Protein AF-A0A7S3DT85-F1 (afdb_monomer_lite)

Organism: NCBI:txid265537

Secondary structure (DSSP, 8-state):
--SSSSHHHHHHHHHHHHHHHHHHT---------------------PPPP------------------------------------------------------------S--GGGGSPPPPPHHHHHHHHHHHHHH----TT---HHHHHHHHHHHHHHHHHHHHHHHHHHHHHHHHHHHHHS-HHHHHHHHHHHHHHHHHH---HHHHHHHHHHHHHHHHHHHHHHHHHHHH-SSHHHHHHHHHHHHHHHHHH-

pLDDT: mean 74.27, std 25.29, range [31.34, 98.31]

Sequence (256 aa):
MSSRHRANHNQGRILSLLSLLLLMLLPLARSFSRQAVVFRHSGRMTSISGTAATTTTAAATARRSLSVVSMSSTASSPPPPHADTTPKDNNNNNSSPDKKKAHNQNLQVSNTGGLRRLPVVRQPQELLNKAHKEAKWVKPDLKMKNIRNRARKHGAETLNSFTNILCIPLRDTVKGYQAELRRLHPFERVVADLTVRARQKKDGLTLNLVLEDIHEARKMVRETGVDWIAKVKSAETAREAGTFLEEGLAAVTELF

Structure (mmCIF, N/CA/C/O backbone):
data_AF-A0A7S3DT85-F1
#
_entry.id   AF-A0A7S3DT85-F1
#
loop_
_atom_site.group_PDB
_atom_site.id
_atom_site.type_symbol
_atom_site.label_atom_id
_atom_site.label_alt_id
_atom_site.label_comp_id
_atom_site.label_asym_id
_atom_site.label_entity_id
_atom_site.label_seq_id
_atom_site.pdbx_PDB_ins_code
_atom_site.Cartn_x
_atom_site.Cartn_y
_atom_site.Cartn_z
_atom_site.occupancy
_atom_site.B_iso_or_equiv
_atom_site.auth_seq_id
_atom_site.auth_comp_id
_atom_site.auth_asym_id
_atom_site.auth_atom_id
_atom_site.pdbx_PDB_model_num
ATOM 1 N N . MET A 1 1 ? 63.258 -29.151 29.910 1.00 55.12 1 MET A N 1
ATOM 2 C CA . MET A 1 1 ? 61.859 -29.647 29.952 1.00 55.12 1 MET A CA 1
ATOM 3 C C . MET A 1 1 ? 60.860 -28.488 30.104 1.00 55.12 1 MET A C 1
ATOM 5 O O . MET A 1 1 ? 60.167 -28.417 31.104 1.00 55.12 1 MET A O 1
ATOM 9 N N . SER A 1 2 ? 60.760 -27.561 29.137 1.00 57.91 2 SER A N 1
ATOM 10 C CA . SER A 1 2 ? 59.824 -26.419 29.245 1.00 57.91 2 SER A CA 1
ATOM 11 C C . SER A 1 2 ? 59.347 -25.924 27.872 1.00 57.91 2 SER A C 1
ATOM 13 O O . SER A 1 2 ? 59.703 -24.848 27.406 1.00 57.91 2 SER A O 1
ATOM 15 N N . SER A 1 3 ? 58.602 -26.763 27.148 1.00 57.88 3 SER A N 1
ATOM 16 C CA . SER A 1 3 ? 57.904 -26.336 25.914 1.00 57.88 3 SER A CA 1
ATOM 17 C C . SER A 1 3 ? 56.659 -27.153 25.564 1.00 57.88 3 SER A C 1
ATOM 19 O O . SER A 1 3 ? 55.852 -26.709 24.757 1.00 57.88 3 SER A O 1
ATOM 21 N N . ARG A 1 4 ? 56.414 -28.300 26.213 1.00 55.69 4 ARG A N 1
ATOM 22 C CA . ARG A 1 4 ? 55.198 -29.097 25.961 1.00 55.69 4 ARG A CA 1
ATOM 23 C C . ARG A 1 4 ? 53.942 -28.595 26.688 1.00 55.69 4 ARG A C 1
ATOM 25 O O . ARG A 1 4 ? 52.847 -28.989 26.316 1.00 55.69 4 ARG A O 1
ATOM 32 N N . HIS A 1 5 ? 54.063 -27.686 27.660 1.00 56.16 5 HIS A N 1
ATOM 33 C CA . HIS A 1 5 ? 52.912 -27.256 28.469 1.00 56.16 5 HIS A CA 1
ATOM 34 C C . HIS A 1 5 ? 52.086 -26.094 27.883 1.00 56.16 5 HIS A C 1
ATOM 36 O O . HIS A 1 5 ? 50.959 -25.883 28.322 1.00 56.16 5 HIS A O 1
ATOM 42 N N . ARG A 1 6 ? 52.591 -25.358 26.877 1.00 55.19 6 ARG A N 1
ATOM 43 C CA . ARG A 1 6 ? 51.855 -24.235 26.250 1.00 55.19 6 ARG A CA 1
ATOM 44 C C . ARG A 1 6 ? 50.927 -24.648 25.100 1.00 55.19 6 ARG A C 1
ATOM 46 O O . ARG A 1 6 ? 50.003 -23.903 24.791 1.00 55.19 6 ARG A O 1
ATOM 53 N N . ALA A 1 7 ? 51.117 -25.824 24.498 1.00 56.38 7 ALA A N 1
ATOM 54 C CA . ALA A 1 7 ? 50.317 -26.262 23.347 1.00 56.38 7 ALA A CA 1
ATOM 55 C C . ALA A 1 7 ? 48.872 -26.661 23.721 1.00 56.38 7 ALA A C 1
ATOM 57 O O . ALA A 1 7 ? 47.943 -26.395 22.961 1.00 56.38 7 ALA A O 1
ATOM 58 N N . ASN A 1 8 ? 48.656 -27.211 24.921 1.00 57.62 8 ASN A N 1
ATOM 59 C CA . ASN A 1 8 ? 47.337 -27.714 25.330 1.00 57.62 8 ASN A CA 1
ATOM 60 C C . ASN A 1 8 ? 46.331 -26.609 25.693 1.00 57.62 8 ASN A C 1
ATOM 62 O O . ASN A 1 8 ? 45.126 -26.834 25.631 1.00 57.62 8 ASN A O 1
ATOM 66 N N . HIS A 1 9 ? 46.790 -25.401 26.038 1.00 59.03 9 HIS A N 1
ATOM 67 C CA . HIS A 1 9 ? 45.879 -24.323 26.439 1.00 59.03 9 HIS A CA 1
ATOM 68 C C . HIS A 1 9 ? 45.207 -23.629 25.239 1.00 59.03 9 HIS A C 1
ATOM 70 O O . HIS A 1 9 ? 44.085 -23.136 25.353 1.00 59.03 9 HIS A O 1
ATOM 76 N N . ASN A 1 10 ? 45.848 -23.648 24.065 1.00 59.81 10 ASN A N 1
ATOM 77 C CA . ASN A 1 10 ? 45.287 -23.047 22.853 1.00 59.81 10 ASN A CA 1
ATOM 78 C C . ASN A 1 10 ? 44.276 -23.963 22.148 1.00 59.81 10 ASN A C 1
ATOM 80 O O . ASN A 1 10 ? 43.289 -23.461 21.615 1.00 59.81 10 ASN A O 1
ATOM 84 N N . GLN A 1 11 ? 44.444 -25.290 22.203 1.00 60.69 11 GLN A N 1
ATOM 85 C CA . GLN A 1 11 ? 43.476 -26.219 21.602 1.00 60.69 11 GLN A CA 1
ATOM 86 C C . GLN A 1 11 ? 42.099 -26.167 22.287 1.00 60.69 11 GLN A C 1
ATOM 88 O O . GLN A 1 11 ? 41.080 -26.152 21.600 1.00 60.69 11 GLN A O 1
ATOM 93 N N . GLY A 1 12 ? 42.049 -26.043 23.619 1.00 65.06 12 GLY A N 1
ATOM 94 C CA . GLY A 1 12 ? 40.778 -25.930 24.348 1.00 65.06 12 GLY A CA 1
ATOM 95 C C . GLY A 1 12 ? 39.997 -24.648 24.030 1.00 65.06 12 GLY A C 1
ATOM 96 O O . GLY A 1 12 ? 38.769 -24.665 23.952 1.00 65.06 12 GLY A O 1
ATOM 97 N N . ARG A 1 13 ? 40.700 -23.535 23.774 1.00 71.31 13 ARG A N 1
ATOM 98 C CA . ARG A 1 13 ? 40.068 -22.260 23.394 1.00 71.31 13 ARG A CA 1
ATOM 99 C C . ARG A 1 13 ? 39.493 -22.299 21.980 1.00 71.31 13 ARG A C 1
ATOM 101 O O . ARG A 1 13 ? 38.401 -21.785 21.763 1.00 71.31 13 ARG A O 1
ATOM 108 N N . ILE A 1 14 ? 40.185 -22.948 21.045 1.00 71.06 14 ILE A N 1
ATOM 109 C CA . ILE A 1 14 ? 39.721 -23.081 19.656 1.00 71.06 14 ILE A CA 1
ATOM 110 C C . ILE A 1 14 ? 38.471 -23.972 19.584 1.00 71.06 14 ILE A C 1
ATOM 112 O O . ILE A 1 14 ? 37.513 -23.620 18.903 1.00 71.06 14 ILE A O 1
ATOM 116 N N . LEU A 1 15 ? 38.429 -25.071 20.346 1.00 72.25 15 LEU A N 1
ATOM 117 C CA . LEU A 1 15 ? 37.256 -25.954 20.413 1.00 72.25 15 LEU A CA 1
ATOM 118 C C . LEU A 1 15 ? 36.043 -25.280 21.080 1.00 72.25 15 LEU A C 1
ATOM 120 O O . LEU A 1 15 ? 34.912 -25.484 20.644 1.00 72.25 15 LEU A O 1
ATOM 124 N N . SER A 1 16 ? 36.270 -24.429 22.086 1.00 73.19 16 SER A N 1
ATOM 125 C CA . SER A 1 16 ? 35.208 -23.637 22.725 1.00 73.19 16 SER A CA 1
ATOM 126 C C . SER A 1 16 ? 34.600 -22.603 21.769 1.00 73.19 16 SER A C 1
ATOM 128 O O . SER A 1 16 ? 33.379 -22.497 21.664 1.00 73.19 16 SER A O 1
ATOM 130 N N . LEU A 1 17 ? 35.435 -21.901 20.994 1.00 75.19 17 LEU A N 1
ATOM 131 C CA . LEU A 1 17 ? 34.963 -20.926 20.006 1.00 75.19 17 LEU A CA 1
ATOM 132 C C . LEU A 1 17 ? 34.234 -21.590 18.830 1.00 75.19 17 LEU A C 1
ATOM 134 O O . LEU A 1 17 ? 33.233 -21.052 18.364 1.00 75.19 17 LEU A O 1
ATOM 138 N N . LEU A 1 18 ? 34.675 -22.775 18.390 1.00 76.56 18 LEU A N 1
ATOM 139 C CA . LEU A 1 18 ? 33.985 -23.531 17.341 1.00 76.56 18 LEU A CA 1
ATOM 140 C C . LEU A 1 18 ? 32.612 -24.046 17.815 1.00 76.56 18 LEU A C 1
ATOM 142 O O . LEU A 1 18 ? 31.654 -24.021 17.049 1.00 76.56 18 LEU A O 1
ATOM 146 N N . SER A 1 19 ? 32.499 -24.453 19.085 1.00 75.81 19 SER A N 1
ATOM 147 C CA . SER A 1 19 ? 31.228 -24.849 19.710 1.00 75.81 19 SER A CA 1
ATOM 148 C C . SER A 1 19 ? 30.255 -23.669 19.831 1.00 75.81 19 SER A C 1
ATOM 150 O O . SER A 1 19 ? 29.081 -23.792 19.481 1.00 75.81 19 SER A O 1
ATOM 152 N N . LEU A 1 20 ? 30.749 -22.490 20.233 1.00 72.19 20 LEU A N 1
ATOM 153 C CA . LEU A 1 20 ? 29.929 -21.277 20.309 1.00 72.19 20 LEU A CA 1
ATOM 154 C C . LEU A 1 20 ? 29.465 -20.802 18.920 1.00 72.19 20 LEU A C 1
ATOM 156 O O . LEU A 1 20 ? 28.338 -20.333 18.776 1.00 72.19 20 LEU A O 1
ATOM 160 N N . LEU A 1 21 ? 30.305 -20.965 17.891 1.00 72.62 21 LEU A N 1
ATOM 161 C CA . LEU A 1 21 ? 29.960 -20.663 16.499 1.00 72.62 21 LEU A CA 1
ATOM 162 C C . LEU A 1 21 ? 28.904 -21.641 15.949 1.00 72.62 21 LEU A C 1
ATOM 164 O O . LEU A 1 21 ? 27.969 -21.213 15.277 1.00 72.62 21 LEU A O 1
ATOM 168 N N . LEU A 1 22 ? 29.005 -22.937 16.275 1.00 71.12 22 LEU A N 1
ATOM 169 C CA . LEU A 1 22 ? 28.030 -23.956 15.865 1.00 71.12 22 LEU A CA 1
ATOM 170 C C . LEU A 1 22 ? 26.652 -23.741 16.525 1.00 71.12 22 LEU A C 1
ATOM 172 O O . LEU A 1 22 ? 25.624 -23.987 15.900 1.00 71.12 22 LEU A O 1
ATOM 176 N N . LEU A 1 23 ? 26.624 -23.230 17.761 1.00 67.25 23 LEU A N 1
ATOM 177 C CA . LEU A 1 23 ? 25.399 -22.852 18.481 1.00 67.25 23 LEU A CA 1
ATOM 178 C C . LEU A 1 23 ? 24.759 -21.554 17.962 1.00 67.25 23 LEU A C 1
ATOM 180 O O . LEU A 1 23 ? 23.547 -21.399 18.070 1.00 67.25 23 LEU A O 1
ATOM 184 N N . MET A 1 24 ? 25.539 -20.648 17.365 1.00 69.19 24 MET A N 1
ATOM 185 C CA . MET A 1 24 ? 25.025 -19.414 16.749 1.00 69.19 24 MET A CA 1
ATOM 186 C C . MET A 1 24 ? 24.504 -19.615 15.316 1.00 69.19 24 MET A C 1
ATOM 188 O O . MET A 1 24 ? 23.786 -18.761 14.803 1.00 69.19 24 MET A O 1
ATOM 192 N N . LEU A 1 25 ? 24.824 -20.745 14.674 1.00 59.81 25 LEU A N 1
ATOM 193 C CA . LEU A 1 25 ? 24.354 -21.101 13.326 1.00 59.81 25 LEU A CA 1
ATOM 194 C C . LEU A 1 25 ? 23.023 -21.875 13.305 1.00 59.81 25 LEU A C 1
ATOM 196 O O . LEU A 1 25 ? 22.510 -22.159 12.225 1.00 59.81 25 LEU A O 1
ATOM 200 N N . LEU A 1 26 ? 22.427 -22.182 14.464 1.00 59.78 26 LEU A N 1
ATOM 201 C CA . LEU A 1 26 ? 21.065 -22.718 14.558 1.00 59.78 26 LEU A CA 1
ATOM 202 C C . LEU A 1 26 ? 20.190 -21.765 15.381 1.00 59.78 26 LEU A C 1
ATOM 204 O O . LEU A 1 26 ? 20.225 -21.793 16.611 1.00 59.78 26 LEU A O 1
ATOM 208 N N . PRO A 1 27 ? 19.344 -20.964 14.712 1.00 50.59 27 PRO A N 1
ATOM 209 C CA . PRO A 1 27 ? 17.920 -21.285 14.809 1.00 50.59 27 PRO A CA 1
ATOM 210 C C . PRO A 1 27 ? 17.117 -20.914 13.545 1.00 50.59 27 PRO A C 1
ATOM 212 O O . PRO A 1 27 ? 17.174 -19.781 13.094 1.00 50.59 27 PRO A O 1
ATOM 215 N N . LEU A 1 28 ? 16.327 -21.857 13.011 1.00 54.69 28 LEU A N 1
ATOM 216 C CA . LEU A 1 28 ? 14.896 -21.700 12.645 1.00 54.69 28 LEU A CA 1
ATOM 217 C C . LEU A 1 28 ? 14.378 -22.942 11.883 1.00 54.69 28 LEU A C 1
ATOM 219 O O . LEU A 1 28 ? 13.797 -22.870 10.808 1.00 54.69 28 LEU A O 1
ATOM 223 N N . ALA A 1 29 ? 14.549 -24.124 12.473 1.00 55.00 29 ALA A N 1
ATOM 224 C CA . ALA A 1 29 ? 13.762 -25.301 12.107 1.00 55.00 29 ALA A CA 1
ATOM 225 C C . ALA A 1 29 ? 12.830 -25.645 13.272 1.00 55.00 29 ALA A C 1
ATOM 227 O O . ALA A 1 29 ? 13.002 -26.656 13.948 1.00 55.00 29 ALA A O 1
ATOM 228 N N . ARG A 1 30 ? 11.864 -24.764 13.567 1.00 55.12 30 ARG A N 1
ATOM 229 C CA . ARG A 1 30 ? 10.744 -25.086 14.459 1.00 55.12 30 ARG A CA 1
ATOM 230 C C . ARG A 1 30 ? 9.443 -24.462 13.956 1.00 55.12 30 ARG A C 1
ATOM 232 O O . ARG A 1 30 ? 9.275 -23.252 13.967 1.00 55.12 30 ARG A O 1
ATOM 239 N N . SER A 1 31 ? 8.511 -25.364 13.654 1.00 52.69 31 SER A N 1
ATOM 240 C CA . SER A 1 31 ? 7.059 -25.184 13.733 1.00 52.69 31 SER A CA 1
ATOM 241 C C . SER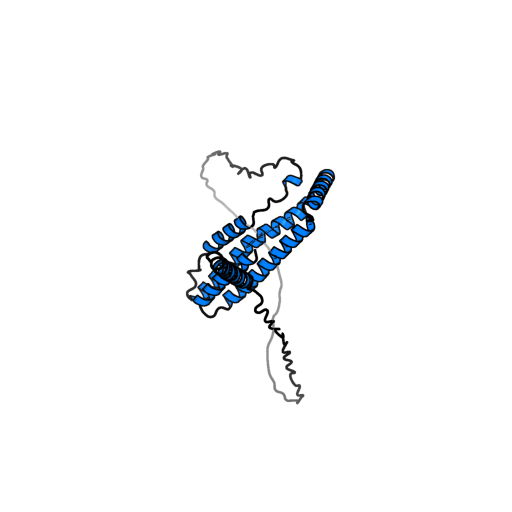 A 1 31 ? 6.332 -24.547 12.542 1.00 52.69 31 SER A C 1
ATOM 243 O O . SER A 1 31 ? 5.634 -23.550 12.677 1.00 52.69 31 SER A O 1
ATOM 245 N N . PHE A 1 32 ? 6.363 -25.225 11.390 1.00 51.31 32 PHE A N 1
ATOM 246 C CA . PHE A 1 32 ? 5.230 -25.192 10.457 1.00 51.31 32 PHE A CA 1
ATOM 247 C C . PHE A 1 32 ? 4.218 -26.268 10.883 1.00 51.31 32 PHE A C 1
ATOM 249 O O . PHE A 1 32 ? 4.169 -27.368 10.334 1.00 51.31 32 PHE A O 1
ATOM 256 N N . SER A 1 33 ? 3.431 -25.970 11.920 1.00 48.16 33 SER A N 1
ATOM 257 C CA . SER A 1 33 ? 2.248 -26.769 12.244 1.00 48.16 33 SER A CA 1
ATOM 258 C C . SER A 1 33 ? 1.115 -26.335 11.319 1.00 48.16 33 SER A C 1
ATOM 260 O O . SER A 1 33 ? 0.476 -25.302 11.515 1.00 48.16 33 SER A O 1
ATOM 262 N N . ARG A 1 34 ? 0.912 -27.113 10.254 1.00 45.34 34 ARG A N 1
ATOM 263 C CA . ARG A 1 34 ? -0.261 -27.033 9.383 1.00 45.34 34 ARG A CA 1
ATOM 264 C C . ARG A 1 34 ? -1.502 -27.390 10.202 1.00 45.34 34 ARG A C 1
ATOM 266 O O . ARG A 1 34 ? -1.731 -28.565 10.470 1.00 45.34 34 ARG A O 1
ATOM 273 N N . GLN A 1 35 ? -2.341 -26.412 10.533 1.00 45.72 35 GLN A N 1
ATOM 274 C CA . GLN A 1 35 ? -3.749 -26.700 10.795 1.00 45.72 35 GLN A CA 1
ATOM 275 C C . GLN A 1 35 ? -4.527 -26.596 9.485 1.00 45.72 35 GLN A C 1
ATOM 277 O O . GLN A 1 35 ? -4.715 -25.520 8.922 1.00 45.72 35 GLN A O 1
ATOM 282 N N . ALA A 1 36 ? -4.951 -27.757 8.994 1.00 45.97 36 ALA A N 1
ATOM 283 C CA . ALA A 1 36 ? -5.967 -27.880 7.969 1.00 45.97 36 ALA A CA 1
ATOM 284 C C . ALA A 1 36 ? -7.320 -27.485 8.578 1.00 45.97 36 ALA A C 1
ATOM 286 O O . ALA A 1 36 ? -7.899 -28.232 9.365 1.00 45.97 36 ALA A O 1
ATOM 287 N N . VAL A 1 37 ? -7.831 -26.309 8.216 1.00 44.97 37 VAL A N 1
ATOM 288 C CA . VAL A 1 37 ? -9.225 -25.947 8.485 1.00 44.97 37 VAL A CA 1
ATOM 289 C C . VAL A 1 37 ? -10.090 -26.672 7.457 1.00 44.97 37 VAL A C 1
ATOM 291 O O . VAL A 1 37 ? -10.216 -26.262 6.305 1.00 44.97 37 VAL A O 1
ATOM 294 N N . VAL A 1 38 ? -10.660 -27.798 7.884 1.00 47.12 38 VAL A N 1
ATOM 295 C CA . VAL A 1 38 ? -11.709 -28.522 7.166 1.00 47.12 38 VAL A CA 1
ATOM 296 C C . VAL A 1 38 ? -12.970 -27.658 7.181 1.00 47.12 38 VAL A C 1
ATOM 298 O O . VAL A 1 38 ? -13.673 -27.563 8.186 1.00 47.12 38 VAL A O 1
ATOM 301 N N . PHE A 1 39 ? -13.262 -27.024 6.050 1.00 37.09 39 PHE A N 1
ATOM 302 C CA . PHE A 1 39 ? -14.501 -26.289 5.821 1.00 37.09 39 PHE A CA 1
ATOM 303 C C . PHE A 1 39 ? -15.642 -27.294 5.575 1.00 37.09 39 PHE A C 1
ATOM 305 O O . PHE A 1 39 ? -15.940 -27.670 4.443 1.00 37.09 39 PHE A O 1
ATOM 312 N N . ARG A 1 40 ? -16.274 -27.786 6.650 1.00 41.31 40 ARG A N 1
ATOM 313 C CA . ARG A 1 40 ? -17.527 -28.556 6.567 1.00 41.31 40 ARG A CA 1
ATOM 314 C C . ARG A 1 40 ? -18.684 -27.600 6.261 1.00 41.31 40 ARG A C 1
ATOM 316 O O . ARG A 1 40 ? -19.130 -26.865 7.137 1.00 41.31 40 ARG A O 1
ATOM 323 N N . HIS A 1 41 ? -19.202 -27.641 5.034 1.00 37.28 41 HIS A N 1
ATOM 324 C CA . HIS A 1 41 ? -20.533 -27.114 4.728 1.00 37.28 41 HIS A CA 1
ATOM 325 C C . HIS A 1 41 ? -21.588 -28.013 5.388 1.00 37.28 41 HIS A C 1
ATOM 327 O O . HIS A 1 41 ? -21.798 -29.150 4.974 1.00 37.28 41 HIS A O 1
ATOM 333 N N . SER A 1 42 ? -22.251 -27.500 6.425 1.00 42.62 42 SER A N 1
ATOM 334 C CA . SER A 1 42 ? -23.498 -28.067 6.937 1.00 42.62 42 SER A CA 1
ATOM 335 C C . SER A 1 42 ? -24.643 -27.590 6.044 1.00 42.62 42 SER A C 1
ATOM 337 O O . SER A 1 42 ? -25.131 -26.468 6.178 1.00 42.62 42 SER A O 1
ATOM 339 N N . GLY A 1 43 ? -25.034 -28.432 5.088 1.00 41.25 43 GLY A N 1
ATOM 340 C CA . GLY A 1 43 ? -26.285 -28.290 4.355 1.00 41.25 43 GLY A CA 1
ATOM 341 C C . GLY A 1 43 ? -27.449 -28.670 5.266 1.00 41.25 43 GLY A C 1
ATOM 342 O O . GLY A 1 43 ? -27.709 -29.849 5.489 1.00 41.25 43 GLY A O 1
ATOM 343 N N . ARG A 1 44 ? -28.154 -27.670 5.797 1.00 35.44 44 ARG A N 1
ATOM 344 C CA . ARG A 1 44 ? -29.425 -27.863 6.501 1.00 35.44 44 ARG A CA 1
ATOM 345 C C . ARG A 1 44 ? -30.560 -27.806 5.481 1.00 35.44 44 ARG A C 1
ATOM 347 O O . ARG A 1 44 ? -31.081 -26.737 5.184 1.00 35.44 44 ARG A O 1
ATOM 354 N N . MET A 1 45 ? -30.925 -28.969 4.945 1.00 38.59 45 MET A N 1
ATOM 355 C CA . MET A 1 45 ? -32.221 -29.186 4.307 1.00 38.59 45 MET A CA 1
ATOM 356 C C . MET A 1 45 ? -33.274 -29.402 5.394 1.00 38.59 45 MET A C 1
ATOM 358 O O . MET A 1 45 ? -33.198 -30.360 6.157 1.00 38.59 45 MET A O 1
ATOM 362 N N . THR A 1 46 ? -34.262 -28.516 5.467 1.00 42.03 46 THR A N 1
ATOM 363 C CA . THR A 1 46 ? -35.534 -28.795 6.140 1.00 42.03 46 THR A CA 1
ATOM 364 C C . THR A 1 46 ? -36.593 -28.976 5.066 1.00 42.03 46 THR A C 1
ATOM 366 O O . THR A 1 46 ? -37.099 -28.006 4.506 1.00 42.03 46 THR A O 1
ATOM 369 N N . SER A 1 47 ? -36.882 -30.238 4.761 1.00 37.44 47 SER A N 1
ATOM 370 C CA . SER A 1 47 ? -38.074 -30.674 4.045 1.00 37.44 47 SER A CA 1
ATOM 371 C C . SER A 1 47 ? -39.296 -30.427 4.928 1.00 37.44 47 SER A C 1
ATOM 373 O O . SER A 1 47 ? -39.398 -30.997 6.015 1.00 37.44 47 SER A O 1
ATOM 375 N N . ILE A 1 48 ? -40.207 -29.571 4.471 1.00 40.22 48 ILE A N 1
ATOM 376 C CA . ILE A 1 48 ? -41.535 -29.419 5.065 1.00 40.22 48 ILE A CA 1
ATOM 377 C C . ILE A 1 48 ? -42.412 -30.522 4.476 1.00 40.22 48 ILE A C 1
ATOM 379 O O . ILE A 1 48 ? -42.588 -30.625 3.263 1.00 40.22 48 ILE A O 1
ATOM 383 N N . SER A 1 49 ? -42.888 -31.377 5.369 1.00 38.09 49 SER A N 1
ATOM 384 C CA . SER A 1 49 ? -43.824 -32.466 5.149 1.00 38.09 49 SER A CA 1
ATOM 385 C C . SER A 1 49 ? -45.174 -31.948 4.655 1.00 38.09 49 SER A C 1
ATOM 387 O O . SER A 1 49 ? -45.748 -31.016 5.214 1.00 38.09 49 SER A O 1
ATOM 389 N N . GLY A 1 50 ? -45.687 -32.596 3.610 1.00 34.69 50 GLY A N 1
ATOM 390 C CA . GLY A 1 50 ? -47.076 -32.483 3.198 1.00 34.69 50 GLY A CA 1
ATOM 391 C C . GLY A 1 50 ? -47.991 -33.307 4.101 1.00 34.69 50 GLY A C 1
ATOM 392 O O . GLY A 1 50 ? -47.665 -34.432 4.472 1.00 34.69 50 GLY A O 1
ATOM 393 N N . THR A 1 51 ? -49.165 -32.756 4.391 1.00 38.41 51 THR A N 1
ATOM 394 C CA . THR A 1 51 ? -50.350 -33.502 4.823 1.00 38.41 51 THR A CA 1
ATOM 395 C C . THR A 1 51 ? -51.557 -32.931 4.094 1.00 38.41 51 THR A C 1
ATOM 397 O O . THR A 1 51 ? -51.770 -31.719 4.071 1.00 38.41 51 THR A O 1
ATOM 400 N N . ALA A 1 52 ? -52.296 -33.824 3.447 1.00 34.47 52 ALA A N 1
ATOM 401 C CA . ALA A 1 52 ? -53.450 -33.542 2.614 1.00 34.47 52 ALA A CA 1
ATOM 402 C C . ALA A 1 52 ? -54.748 -33.358 3.426 1.00 34.47 52 ALA A C 1
ATOM 404 O O . ALA A 1 52 ? -54.910 -33.972 4.473 1.00 34.47 52 ALA A O 1
ATOM 405 N N . ALA A 1 53 ? -55.642 -32.547 2.842 1.00 34.75 53 ALA A N 1
ATOM 406 C CA . ALA A 1 53 ? -57.111 -32.618 2.777 1.00 34.75 53 ALA A CA 1
ATOM 407 C C . ALA A 1 53 ? -57.956 -32.858 4.049 1.00 34.75 53 ALA A C 1
ATOM 409 O O . ALA A 1 53 ? -57.783 -33.853 4.740 1.00 34.75 53 ALA A O 1
ATOM 410 N N . THR A 1 54 ? -59.001 -32.033 4.250 1.00 36.53 54 THR A N 1
ATOM 411 C CA . THR A 1 54 ? -60.434 -32.428 4.159 1.00 36.53 54 THR A CA 1
ATOM 412 C C . THR A 1 54 ? -61.353 -31.182 4.205 1.00 36.53 54 THR A C 1
ATOM 414 O O . THR A 1 54 ? -61.006 -30.128 4.726 1.00 36.53 54 THR A O 1
ATOM 417 N N . THR A 1 55 ? -62.495 -31.347 3.549 1.00 38.19 55 THR A N 1
ATOM 418 C CA . THR A 1 55 ? -63.570 -30.493 3.017 1.00 38.19 55 THR A CA 1
ATOM 419 C C . THR A 1 55 ? -64.639 -29.921 3.983 1.00 38.19 55 THR A C 1
ATOM 421 O O . THR A 1 55 ? -64.962 -30.552 4.981 1.00 38.19 55 THR A O 1
ATOM 424 N N . THR A 1 56 ? -65.279 -28.816 3.531 1.00 38.47 56 THR A N 1
ATOM 425 C CA . THR A 1 56 ? -66.683 -28.331 3.749 1.00 38.47 56 THR A CA 1
ATOM 426 C C . THR A 1 56 ? -67.037 -27.775 5.151 1.00 38.47 56 THR A C 1
ATOM 428 O O . THR A 1 56 ? -66.812 -28.423 6.159 1.00 38.47 56 THR A O 1
ATOM 431 N N . THR A 1 57 ? -67.605 -26.568 5.339 1.00 34.28 57 THR A N 1
ATOM 432 C CA . THR A 1 57 ? -69.002 -26.167 5.029 1.00 34.28 57 THR A CA 1
ATOM 433 C C . THR A 1 57 ? -69.217 -24.643 5.210 1.00 34.28 57 THR A C 1
ATOM 435 O O . THR A 1 57 ? -68.461 -23.972 5.903 1.00 34.28 57 THR A O 1
ATOM 438 N N . ALA A 1 58 ? -70.265 -24.137 4.555 1.00 33.16 58 ALA A N 1
ATOM 439 C CA . ALA A 1 58 ? -70.715 -22.760 4.318 1.00 33.16 58 ALA A CA 1
ATOM 440 C C . ALA A 1 58 ? -71.127 -21.874 5.521 1.00 33.16 58 ALA A C 1
ATOM 442 O O . ALA A 1 58 ? -71.590 -22.385 6.533 1.00 33.16 58 ALA A O 1
ATOM 443 N N . ALA A 1 59 ? -71.083 -20.543 5.308 1.00 31.34 59 ALA A N 1
ATOM 444 C CA . ALA A 1 59 ? -72.125 -19.520 5.586 1.00 31.34 59 ALA A CA 1
ATOM 445 C C . ALA A 1 59 ? -71.483 -18.108 5.479 1.00 31.34 59 ALA A C 1
ATOM 447 O O . ALA A 1 59 ? -70.545 -17.803 6.200 1.00 31.34 59 ALA A O 1
ATOM 448 N N . ALA A 1 60 ? -71.752 -17.304 4.447 1.00 34.59 60 ALA A N 1
ATOM 449 C CA . ALA A 1 60 ? -72.902 -16.408 4.257 1.00 34.59 60 ALA A CA 1
ATOM 450 C C . ALA A 1 60 ? -72.638 -14.943 4.701 1.00 34.59 60 ALA A C 1
ATOM 452 O O . ALA A 1 60 ? -72.404 -14.657 5.868 1.00 34.59 60 ALA A O 1
ATOM 453 N N . THR A 1 61 ? -72.818 -14.032 3.731 1.00 37.34 61 THR A N 1
ATOM 454 C CA . THR A 1 61 ? -73.477 -12.714 3.885 1.00 37.34 61 THR A CA 1
ATOM 455 C C . THR A 1 61 ? -72.617 -11.439 4.050 1.00 37.34 61 THR A C 1
ATOM 457 O O . THR A 1 61 ? -72.309 -10.991 5.144 1.00 37.34 61 THR A O 1
ATOM 460 N N . ALA A 1 62 ? -72.438 -10.777 2.892 1.00 39.44 62 ALA A N 1
ATOM 461 C CA . ALA A 1 62 ? -72.810 -9.378 2.585 1.00 39.44 62 ALA A CA 1
ATOM 462 C C . ALA A 1 62 ? -71.785 -8.213 2.595 1.00 39.44 62 ALA A C 1
ATOM 464 O O . ALA A 1 62 ? -71.436 -7.685 3.640 1.00 39.44 62 ALA A O 1
ATOM 465 N N . ARG A 1 63 ? -71.611 -7.674 1.363 1.00 40.12 63 ARG A N 1
ATOM 466 C CA . ARG A 1 63 ? -71.756 -6.254 0.916 1.00 40.12 63 ARG A CA 1
ATOM 467 C C . ARG A 1 63 ? -70.644 -5.263 1.349 1.00 40.12 63 ARG A C 1
ATOM 469 O O . ARG A 1 63 ? -70.244 -5.256 2.493 1.00 40.12 63 ARG A O 1
ATOM 476 N N . ARG A 1 64 ? -70.143 -4.321 0.529 1.00 38.31 64 ARG A N 1
ATOM 477 C CA . ARG A 1 64 ? -70.552 -3.769 -0.785 1.00 38.31 64 ARG A CA 1
ATOM 478 C C . ARG A 1 64 ? -69.435 -2.850 -1.356 1.00 38.31 64 ARG A C 1
ATOM 480 O O . ARG A 1 64 ? -68.858 -2.088 -0.595 1.00 38.31 64 ARG A O 1
ATOM 487 N N . SER A 1 65 ? -69.222 -2.939 -2.682 1.00 36.38 65 SER A N 1
ATOM 488 C CA . SER A 1 65 ? -68.992 -1.896 -3.730 1.00 36.38 65 SER A CA 1
ATOM 489 C C . SER A 1 65 ? -68.125 -0.655 -3.434 1.00 36.38 65 SER A C 1
ATOM 491 O O . SER A 1 65 ? -68.449 0.098 -2.527 1.00 36.38 65 SER A O 1
ATOM 493 N N . LEU A 1 66 ? -67.016 -0.386 -4.142 1.00 37.09 66 LEU A N 1
ATOM 494 C CA . LEU A 1 66 ? -66.776 -0.093 -5.582 1.00 37.09 66 LEU A CA 1
ATOM 495 C C . LEU A 1 66 ? -66.869 1.400 -5.974 1.00 37.09 66 LEU A C 1
ATOM 497 O O . LEU A 1 66 ? -67.862 2.080 -5.751 1.00 37.09 66 LEU A O 1
ATOM 501 N N . SER A 1 67 ? -65.780 1.819 -6.619 1.00 44.31 67 SER A N 1
ATOM 502 C CA . SER A 1 67 ? -65.435 3.047 -7.344 1.00 44.31 67 SER A CA 1
ATOM 503 C C . SER A 1 67 ? -66.278 3.337 -8.591 1.00 44.31 67 SER A C 1
ATOM 505 O O . SER A 1 67 ? -66.599 2.388 -9.305 1.00 44.31 67 SER A O 1
ATOM 507 N N . VAL A 1 68 ? -66.478 4.621 -8.943 1.00 38.25 68 VAL A N 1
ATOM 508 C CA . VAL A 1 68 ? -67.013 5.078 -10.249 1.00 38.25 68 VAL A CA 1
ATOM 509 C C . VAL A 1 68 ? -66.497 6.501 -10.617 1.00 38.25 68 VAL A C 1
ATOM 511 O O . VAL A 1 68 ? -66.738 7.431 -9.859 1.00 38.25 68 VAL A O 1
ATOM 514 N N . VAL A 1 69 ? -65.785 6.594 -11.768 1.00 35.50 69 VAL A N 1
ATOM 515 C CA . VAL A 1 69 ? -65.825 7.568 -12.920 1.00 35.50 69 VAL A CA 1
ATOM 516 C C . VAL A 1 69 ? -65.648 9.091 -12.647 1.00 35.50 69 VAL A C 1
ATOM 518 O O . VAL A 1 69 ? -66.293 9.620 -11.759 1.00 35.50 69 VAL A O 1
ATOM 521 N N . SER A 1 70 ? -64.711 9.868 -13.237 1.00 36.44 70 SER A N 1
ATOM 522 C CA . SER A 1 70 ? -64.359 10.287 -14.634 1.00 36.44 70 SER A CA 1
ATOM 523 C C . SER A 1 70 ? -65.233 11.383 -15.304 1.00 36.44 70 SER A C 1
ATOM 525 O O . SER A 1 70 ? -66.442 11.387 -15.123 1.00 36.44 70 SER A O 1
ATOM 527 N N . MET A 1 71 ? -64.581 12.210 -16.162 1.00 36.22 71 MET A N 1
ATOM 528 C CA . MET A 1 71 ? -65.075 13.190 -17.189 1.00 36.22 71 MET A CA 1
ATOM 529 C C . MET A 1 71 ? -65.157 14.687 -16.746 1.00 36.22 71 MET A C 1
ATOM 531 O O . MET A 1 71 ? -65.880 14.998 -15.810 1.00 36.22 71 MET A O 1
ATOM 535 N N . SER A 1 72 ? -64.258 15.613 -17.168 1.00 35.09 72 SER A N 1
ATOM 536 C CA . SER A 1 72 ? -64.175 16.461 -18.412 1.00 35.09 72 SER A CA 1
ATOM 537 C C . SER A 1 72 ? -65.361 17.440 -18.598 1.00 35.09 72 SER A C 1
ATOM 539 O O . SER A 1 72 ? -66.479 17.003 -18.389 1.00 35.09 72 SER A O 1
ATOM 541 N N . SER A 1 73 ? -65.311 18.709 -19.049 1.00 37.91 73 SER A N 1
ATOM 542 C CA . SER A 1 73 ? -64.316 19.692 -19.544 1.00 37.91 73 SER A CA 1
ATOM 543 C C . SER A 1 73 ? -65.056 21.026 -19.890 1.00 37.91 73 SER A C 1
ATOM 545 O O . SER A 1 73 ? -66.260 20.966 -20.113 1.00 37.91 73 SER A O 1
ATOM 547 N N . THR A 1 74 ? -64.330 22.158 -20.065 1.00 33.38 74 THR A N 1
ATOM 548 C CA . THR A 1 74 ? -64.653 23.397 -20.871 1.00 33.38 74 THR A CA 1
ATOM 549 C C . THR A 1 74 ? -65.869 24.270 -20.479 1.00 33.38 74 THR A C 1
ATOM 551 O O . THR A 1 74 ? -66.869 23.739 -20.038 1.00 33.38 74 THR A O 1
ATOM 554 N N . ALA A 1 75 ? -65.973 25.593 -20.680 1.00 36.41 75 ALA A N 1
ATOM 555 C CA . ALA A 1 75 ? -65.146 26.744 -21.089 1.00 36.41 75 ALA A CA 1
ATOM 556 C C . ALA A 1 75 ? -66.059 28.008 -21.000 1.00 36.41 75 ALA A C 1
ATOM 558 O O . ALA A 1 75 ? -67.260 27.832 -21.162 1.00 36.41 75 ALA A O 1
ATOM 559 N N . SER A 1 76 ? -65.515 29.230 -20.805 1.00 34.78 76 SER A N 1
ATOM 560 C CA . SER A 1 76 ? -65.951 30.535 -21.401 1.00 34.78 76 SER A CA 1
ATOM 561 C C . SER A 1 76 ? -65.779 31.769 -20.478 1.00 34.78 76 SER A C 1
ATOM 563 O O . SER A 1 76 ? -66.421 31.866 -19.436 1.00 34.78 76 SER A O 1
ATOM 565 N N . SER A 1 77 ? -64.955 32.737 -20.906 1.00 44.75 77 SER A N 1
ATOM 566 C CA . SER A 1 77 ? -64.951 34.186 -20.534 1.00 44.75 77 SER A CA 1
ATOM 567 C C . SER A 1 77 ? -65.893 34.973 -21.498 1.00 44.75 77 SER A C 1
ATOM 569 O O . SER A 1 77 ? -66.348 34.283 -22.417 1.00 44.75 77 SER A O 1
ATOM 571 N N . PRO A 1 78 ? -66.185 36.321 -21.454 1.00 55.44 78 PRO A N 1
ATOM 572 C CA . PRO A 1 78 ? -65.384 37.526 -21.050 1.00 55.44 78 PRO A CA 1
ATOM 573 C C . PRO 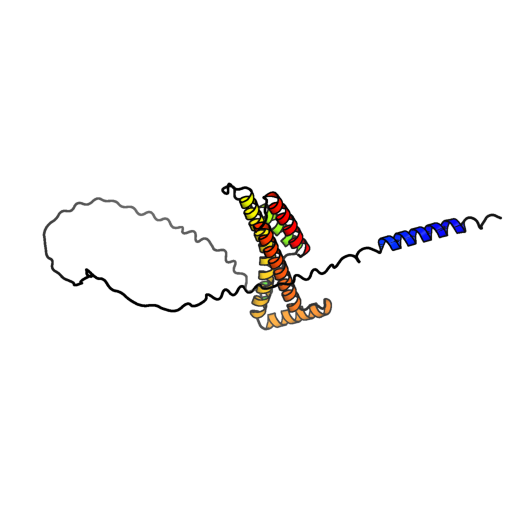A 1 78 ? -66.252 38.739 -20.478 1.00 55.44 78 PRO A C 1
ATOM 575 O O . PRO A 1 78 ? -67.312 38.437 -19.940 1.00 55.44 78 PRO A O 1
ATOM 578 N N . PRO A 1 79 ? -65.971 40.077 -20.650 1.00 57.81 79 PRO A N 1
ATOM 579 C CA . PRO A 1 79 ? -64.964 40.995 -20.033 1.00 57.81 79 PRO A CA 1
ATOM 580 C C . PRO A 1 79 ? -65.553 42.358 -19.439 1.00 57.81 79 PRO A C 1
ATOM 582 O O . PRO A 1 79 ? -66.658 42.289 -18.911 1.00 57.81 79 PRO A O 1
ATOM 585 N N . PRO A 1 80 ? -64.876 43.562 -19.412 1.00 64.81 80 PRO A N 1
ATOM 586 C CA . PRO A 1 80 ? -64.502 44.389 -18.219 1.00 64.81 80 PRO A CA 1
ATOM 587 C C . PRO A 1 80 ? -65.165 45.821 -18.195 1.00 64.81 80 PRO A C 1
ATOM 589 O O . PRO A 1 80 ? -66.120 45.955 -18.964 1.00 64.81 80 PRO A O 1
ATOM 592 N N . PRO A 1 81 ? -64.783 46.889 -17.400 1.00 53.88 81 PRO A N 1
ATOM 593 C CA . PRO A 1 81 ? -63.536 47.711 -17.572 1.00 53.88 81 PRO A CA 1
ATOM 594 C C . PRO A 1 81 ? -63.012 48.640 -16.394 1.00 53.88 81 PRO A C 1
ATOM 596 O O . PRO A 1 81 ? -63.671 48.821 -15.377 1.00 53.88 81 PRO A O 1
ATOM 599 N N . HIS A 1 82 ? -61.843 49.288 -16.640 1.00 37.47 82 HIS A N 1
ATOM 600 C CA . HIS A 1 82 ? -61.213 50.529 -16.070 1.00 37.47 82 HIS A CA 1
ATOM 601 C C . HIS A 1 82 ? -60.635 50.558 -14.629 1.00 37.47 82 HIS A C 1
ATOM 603 O O . HIS A 1 82 ? -61.203 49.958 -13.732 1.00 37.47 82 HIS A O 1
ATOM 609 N N . ALA A 1 83 ? -59.617 51.347 -14.241 1.00 37.88 83 ALA A N 1
ATOM 610 C CA . ALA A 1 83 ? -58.369 51.941 -14.773 1.00 37.88 83 ALA A CA 1
ATOM 611 C C . ALA A 1 83 ? -57.821 52.844 -13.630 1.00 37.88 83 ALA A C 1
ATOM 613 O O . ALA A 1 83 ? -58.632 53.547 -13.042 1.00 37.88 83 ALA A O 1
ATOM 614 N N . ASP A 1 84 ? -56.518 52.828 -13.300 1.00 33.19 84 ASP A N 1
ATOM 615 C CA . ASP A 1 84 ? -55.714 54.051 -13.052 1.00 33.19 84 ASP A CA 1
ATOM 616 C C . ASP A 1 84 ? -54.256 53.781 -12.624 1.00 33.19 84 ASP A C 1
ATOM 618 O O . ASP A 1 84 ? -53.926 52.838 -11.907 1.00 33.19 84 ASP A O 1
ATOM 622 N N . THR A 1 85 ? -53.385 54.659 -13.115 1.00 41.34 85 THR A N 1
ATOM 623 C CA . THR A 1 85 ? -51.914 54.685 -13.064 1.00 41.34 85 THR A CA 1
ATOM 624 C C . THR A 1 85 ? -51.385 55.777 -12.130 1.00 41.34 85 THR A C 1
ATOM 626 O O . THR A 1 85 ? -51.947 56.862 -12.128 1.00 41.34 85 THR A O 1
ATOM 629 N N . THR A 1 86 ? -50.222 55.581 -11.485 1.00 42.12 86 THR A N 1
ATOM 630 C CA . THR A 1 86 ? -49.186 56.636 -11.320 1.00 42.12 86 THR A CA 1
ATOM 631 C C . THR A 1 86 ? -47.763 56.052 -11.126 1.00 42.12 86 THR A C 1
ATOM 633 O O . THR A 1 86 ? -47.641 54.904 -10.696 1.00 42.12 86 THR A O 1
ATOM 636 N N . PRO A 1 87 ? -46.689 56.812 -11.460 1.00 42.50 87 PRO A N 1
ATOM 637 C CA . PRO A 1 87 ? -45.302 56.340 -11.605 1.00 42.50 87 PRO A CA 1
ATOM 638 C C . PRO A 1 87 ? -44.336 56.873 -10.520 1.00 42.50 87 PRO A C 1
ATOM 640 O O . PRO A 1 87 ? -44.604 57.895 -9.887 1.00 42.50 87 PRO A O 1
ATOM 643 N N . LYS A 1 88 ? -43.166 56.234 -10.338 1.00 38.09 88 LYS A N 1
ATOM 644 C CA . LYS A 1 88 ? -42.031 56.849 -9.624 1.00 38.09 88 LYS A CA 1
ATOM 645 C C . LYS A 1 88 ? -40.667 56.363 -10.128 1.00 38.09 88 LYS A C 1
ATOM 647 O O . LYS A 1 88 ? -40.429 55.166 -10.265 1.00 38.09 88 LYS A O 1
ATOM 652 N N . ASP A 1 89 ? -39.815 57.347 -10.388 1.00 36.75 89 ASP A N 1
ATOM 653 C CA . ASP A 1 89 ? -38.442 57.314 -10.892 1.00 36.75 89 ASP A CA 1
ATOM 654 C C . ASP A 1 89 ? -37.464 56.520 -10.001 1.00 36.75 89 ASP A C 1
ATOM 656 O O . ASP A 1 89 ? -37.600 56.530 -8.779 1.00 36.75 89 ASP A O 1
ATOM 660 N N . ASN A 1 90 ? -36.407 55.915 -10.560 1.00 36.81 90 ASN A N 1
ATOM 661 C CA . ASN A 1 90 ? -35.110 56.601 -10.667 1.00 36.81 90 ASN A CA 1
ATOM 662 C C . ASN A 1 90 ? -33.976 55.739 -11.254 1.00 36.81 90 ASN A C 1
ATOM 664 O O . ASN A 1 90 ? -33.835 54.542 -11.024 1.00 36.81 90 ASN A O 1
ATOM 668 N N . ASN A 1 91 ? -33.150 56.469 -11.986 1.00 34.97 91 ASN A N 1
ATOM 669 C CA . ASN A 1 91 ? -31.912 56.165 -12.684 1.00 34.97 91 ASN A CA 1
ATOM 670 C C . ASN A 1 91 ? -30.764 55.724 -11.743 1.00 34.97 91 ASN A C 1
ATOM 672 O O . ASN A 1 91 ? -30.593 56.326 -10.685 1.00 34.97 91 ASN A O 1
ATOM 676 N N . ASN A 1 92 ? -29.934 54.750 -12.144 1.00 36.19 92 ASN A N 1
ATOM 677 C CA . ASN A 1 92 ? -28.491 54.983 -12.334 1.00 36.19 92 ASN A CA 1
ATOM 678 C C . ASN A 1 92 ? -27.704 53.727 -12.732 1.00 36.19 92 ASN A C 1
ATOM 680 O O . ASN A 1 92 ? -27.681 52.703 -12.049 1.00 36.19 92 ASN A O 1
ATOM 684 N N . ASN A 1 93 ? -26.968 53.898 -13.828 1.00 39.06 93 ASN A N 1
ATOM 685 C CA . ASN A 1 93 ? -25.864 53.066 -14.269 1.00 39.06 93 ASN A CA 1
ATOM 686 C C . ASN A 1 93 ? -24.739 53.055 -13.227 1.00 39.06 93 ASN A C 1
ATOM 688 O O . ASN A 1 93 ? -24.293 54.112 -12.792 1.00 39.06 93 ASN A O 1
ATOM 692 N N . ASN A 1 94 ? -24.203 51.871 -12.931 1.00 36.50 94 ASN A N 1
ATOM 693 C CA . ASN A 1 94 ? -22.805 51.739 -12.541 1.00 36.50 94 ASN A CA 1
ATOM 694 C C . ASN A 1 94 ? -22.207 50.487 -13.182 1.00 36.50 94 ASN A C 1
ATOM 696 O O . ASN A 1 94 ? -22.489 49.346 -12.820 1.00 36.50 94 ASN A O 1
ATOM 700 N N . SER A 1 95 ? -21.365 50.749 -14.172 1.00 36.53 95 SER A N 1
ATOM 701 C CA . SER A 1 95 ? -20.367 49.850 -14.722 1.00 36.53 95 SER A CA 1
ATOM 702 C C . SER A 1 95 ? -19.396 49.383 -13.636 1.00 36.53 95 SER A C 1
ATOM 704 O O . SER A 1 95 ? -18.752 50.189 -12.969 1.00 36.53 95 SER A O 1
ATOM 706 N N . SER A 1 96 ? -19.221 48.071 -13.516 1.00 33.97 96 SER A N 1
ATOM 707 C CA . SER A 1 96 ? -17.999 47.469 -12.982 1.00 33.97 96 SER A CA 1
ATOM 708 C C . SER A 1 96 ? -17.635 46.265 -13.851 1.00 33.97 96 SER A C 1
ATOM 710 O O . SER A 1 96 ? -18.348 45.258 -13.834 1.00 33.97 96 SER A O 1
ATOM 712 N N . PRO A 1 97 ? -16.562 46.358 -14.651 1.00 44.44 97 PRO A N 1
ATOM 713 C CA . PRO A 1 97 ? -15.921 45.203 -15.245 1.00 44.44 97 PRO A CA 1
ATOM 714 C C . PRO A 1 97 ? -14.961 44.620 -14.203 1.00 44.44 97 PRO A C 1
ATOM 716 O O . PRO A 1 97 ? -14.162 45.353 -13.646 1.00 44.44 97 PRO A O 1
ATOM 719 N N . ASP A 1 98 ? -15.079 43.330 -13.896 1.00 35.62 98 ASP A N 1
ATOM 720 C CA . ASP A 1 98 ? -13.940 42.452 -13.574 1.00 35.62 98 ASP A CA 1
ATOM 721 C C . ASP A 1 98 ? -14.452 41.092 -13.101 1.00 35.62 98 ASP A C 1
ATOM 723 O O . ASP A 1 98 ? -14.363 40.683 -11.941 1.00 35.62 98 ASP A O 1
ATOM 727 N N . LYS A 1 99 ? -14.960 40.315 -14.064 1.00 44.59 99 LYS A N 1
ATOM 728 C CA . LYS A 1 99 ? -14.930 38.860 -13.931 1.00 44.59 99 LYS A CA 1
ATOM 729 C C . LYS A 1 99 ? -13.463 38.444 -13.994 1.00 44.59 99 LYS A C 1
ATOM 731 O O . LYS A 1 99 ? -12.941 38.174 -15.075 1.00 44.59 99 LYS A O 1
ATOM 736 N N . LYS A 1 100 ? -12.817 38.351 -12.829 1.00 38.94 100 LYS A N 1
ATOM 737 C CA . LYS A 1 100 ? -11.601 37.555 -12.643 1.00 38.94 100 LYS A CA 1
ATOM 738 C C . LYS A 1 100 ? -11.943 36.119 -13.032 1.00 38.94 100 LYS A C 1
ATOM 740 O O . LYS A 1 100 ? -12.408 35.327 -12.215 1.00 38.94 100 LYS A O 1
ATOM 745 N N . LYS A 1 101 ? -11.760 35.794 -14.314 1.00 39.44 101 LYS A N 1
ATOM 746 C CA . LYS A 1 101 ? -11.614 34.417 -14.772 1.00 39.44 101 LYS A CA 1
ATOM 747 C C . LYS A 1 101 ? -10.446 33.871 -13.969 1.00 39.44 101 LYS A C 1
ATOM 749 O O . LYS A 1 101 ? -9.304 34.246 -14.219 1.00 39.44 101 LYS A O 1
ATOM 754 N N . ALA A 1 102 ? -10.751 33.049 -12.968 1.00 37.69 102 ALA A N 1
ATOM 755 C CA . ALA A 1 102 ? -9.764 32.196 -12.345 1.00 37.69 102 ALA A CA 1
ATOM 756 C C . ALA A 1 102 ? -9.100 31.442 -13.495 1.00 37.69 102 ALA A C 1
ATOM 758 O O . ALA A 1 102 ? -9.725 30.616 -14.163 1.00 37.69 102 ALA A O 1
ATOM 759 N N . HIS A 1 103 ? -7.873 31.850 -13.796 1.00 38.22 103 HIS A N 1
ATOM 760 C CA . HIS A 1 103 ? -6.989 31.172 -14.710 1.00 38.22 103 HIS A CA 1
ATOM 761 C C . HIS A 1 103 ? -6.792 29.790 -14.098 1.00 38.22 103 HIS A C 1
ATOM 763 O O . HIS A 1 103 ? -5.993 29.606 -13.182 1.00 38.22 103 HIS A O 1
ATOM 769 N N . ASN A 1 104 ? -7.636 28.844 -14.514 1.00 44.41 104 ASN A N 1
ATOM 770 C CA . ASN A 1 104 ? -7.408 27.439 -14.278 1.00 44.41 104 ASN A CA 1
ATOM 771 C C . ASN A 1 104 ? -6.083 27.176 -14.978 1.00 44.41 104 ASN A C 1
ATOM 773 O O . ASN A 1 104 ? -6.019 27.182 -16.209 1.00 44.41 104 ASN A O 1
ATOM 777 N N . GLN A 1 105 ? -5.032 27.100 -14.169 1.00 47.66 105 GLN A N 1
ATOM 778 C CA . GLN A 1 105 ? -3.669 26.758 -14.530 1.00 47.66 105 GLN A CA 1
ATOM 779 C C . GLN A 1 105 ? -3.678 25.309 -15.040 1.00 47.66 105 GLN A C 1
ATOM 781 O O . GLN A 1 105 ? -3.110 24.404 -14.440 1.00 47.66 105 GLN A O 1
ATOM 786 N N . ASN A 1 106 ? -4.344 25.077 -16.170 1.00 48.69 106 ASN A N 1
ATOM 787 C CA . ASN A 1 106 ? -3.945 24.053 -17.103 1.00 48.69 106 ASN A CA 1
ATOM 788 C C . ASN A 1 106 ? -2.643 24.592 -17.684 1.00 48.69 106 ASN A C 1
ATOM 790 O O . ASN A 1 106 ? -2.646 25.257 -18.723 1.00 48.69 106 ASN A O 1
ATOM 794 N N . LEU A 1 107 ? -1.551 24.412 -16.924 1.00 53.66 107 LEU A N 1
ATOM 795 C CA . LEU A 1 107 ? -0.210 24.516 -17.467 1.00 53.66 107 LEU A CA 1
ATOM 796 C C . LEU A 1 107 ? -0.281 23.700 -18.743 1.00 53.66 107 LEU A C 1
ATOM 798 O O . LEU A 1 107 ? -0.494 22.489 -18.685 1.00 53.66 107 LEU A O 1
ATOM 802 N N . GLN A 1 108 ? -0.183 24.383 -19.878 1.00 49.34 108 GLN A N 1
ATOM 803 C CA . GLN A 1 108 ? 0.062 23.740 -21.146 1.00 49.34 108 GLN A CA 1
ATOM 804 C C . GLN A 1 108 ? 1.378 23.002 -20.960 1.00 49.34 108 GLN A C 1
ATOM 806 O O . GLN A 1 108 ? 2.456 23.577 -21.094 1.00 49.34 108 GLN A O 1
ATOM 811 N N . VAL A 1 109 ? 1.268 21.741 -20.534 1.00 57.34 109 VAL A N 1
ATOM 812 C CA . VAL A 1 109 ? 2.344 20.774 -20.576 1.00 57.34 109 VAL A CA 1
ATOM 813 C C . VAL A 1 109 ? 2.751 20.839 -22.027 1.00 57.34 109 VAL A C 1
ATOM 815 O O . VAL A 1 109 ? 1.960 20.510 -22.913 1.00 57.34 109 VAL A O 1
ATOM 818 N N . SER A 1 110 ? 3.928 21.407 -22.260 1.00 51.62 110 SER A N 1
ATOM 819 C CA . SER A 1 110 ? 4.541 21.484 -23.572 1.00 51.62 110 SER A CA 1
ATOM 820 C C . SER A 1 110 ? 4.331 20.149 -24.283 1.00 51.62 110 SER A C 1
ATOM 822 O O . SER A 1 110 ? 4.281 19.110 -23.614 1.00 51.62 110 SER A O 1
ATOM 824 N N . ASN A 1 111 ? 4.221 20.172 -25.618 1.00 57.84 111 ASN A N 1
ATOM 825 C CA . ASN A 1 111 ? 4.183 19.007 -26.524 1.00 57.84 111 ASN A CA 1
ATOM 826 C C . ASN A 1 111 ? 5.461 18.139 -26.431 1.00 57.84 111 ASN A C 1
ATOM 828 O O . ASN A 1 111 ? 6.048 17.707 -27.416 1.00 57.84 111 ASN A O 1
ATOM 832 N N . THR A 1 112 ? 5.957 17.937 -25.226 1.00 61.06 112 THR A N 1
ATOM 833 C CA . THR A 1 112 ? 6.992 17.019 -24.849 1.00 61.06 112 THR A CA 1
ATOM 834 C C . THR A 1 112 ? 6.467 15.600 -24.955 1.00 61.06 112 THR A C 1
ATOM 836 O O . THR A 1 112 ? 5.313 15.320 -24.631 1.00 61.06 112 THR A O 1
ATOM 839 N N . GLY A 1 113 ? 7.356 14.727 -25.423 1.00 75.56 113 GLY A N 1
ATOM 840 C CA . GLY A 1 113 ? 7.060 13.353 -25.795 1.00 75.56 113 GLY A CA 1
ATOM 841 C C . GLY A 1 113 ? 6.272 12.555 -24.760 1.00 75.56 113 GLY A C 1
ATOM 842 O O . GLY A 1 113 ? 6.360 12.801 -23.551 1.00 75.56 113 GLY A O 1
ATOM 843 N N . GLY A 1 114 ? 5.522 11.559 -25.233 1.00 84.38 114 GLY A N 1
ATOM 844 C CA . GLY A 1 114 ? 4.596 10.770 -24.421 1.00 84.38 114 GLY A CA 1
ATOM 845 C C . GLY A 1 114 ? 5.264 10.062 -23.238 1.00 84.38 114 GLY A C 1
ATOM 846 O O . GLY A 1 114 ? 4.607 9.800 -22.234 1.00 84.38 114 GLY A O 1
ATOM 847 N N . LEU A 1 115 ? 6.581 9.841 -23.296 1.00 87.44 115 LEU A N 1
ATOM 848 C CA . LEU A 1 115 ? 7.380 9.262 -22.209 1.00 87.44 115 LEU A CA 1
ATOM 849 C C . LEU A 1 115 ? 7.403 10.118 -20.935 1.00 87.44 115 LEU A C 1
ATOM 851 O O . LEU A 1 115 ? 7.527 9.575 -19.841 1.00 87.44 115 LEU A O 1
ATOM 855 N N . ARG A 1 116 ? 7.244 11.443 -21.038 1.00 89.25 116 ARG A N 1
ATOM 856 C CA . ARG A 1 116 ? 7.187 12.330 -19.861 1.00 89.25 116 ARG A CA 1
ATOM 857 C C . ARG A 1 116 ? 5.895 12.198 -19.062 1.00 89.25 116 ARG A C 1
ATOM 859 O O . ARG A 1 116 ? 5.854 12.625 -17.915 1.00 89.25 116 ARG A O 1
ATOM 866 N N . ARG A 1 117 ? 4.851 11.612 -19.655 1.00 89.44 117 ARG A N 1
ATOM 867 C CA . ARG A 1 117 ? 3.566 11.371 -18.985 1.00 89.44 117 ARG A CA 1
ATOM 868 C C . ARG A 1 117 ? 3.583 10.118 -18.109 1.00 89.44 117 ARG A C 1
ATOM 870 O O . ARG A 1 117 ? 2.610 9.874 -17.400 1.00 89.44 117 ARG A O 1
ATOM 877 N N . LEU A 1 118 ? 4.659 9.326 -18.150 1.00 90.62 118 LEU A N 1
ATOM 878 C CA . LEU A 1 118 ? 4.791 8.145 -17.302 1.00 90.62 118 LEU A CA 1
ATOM 879 C C . LEU A 1 118 ? 4.768 8.542 -15.817 1.00 90.62 118 LEU A C 1
ATOM 881 O O . LEU A 1 118 ? 5.401 9.529 -15.431 1.00 90.62 118 LEU A O 1
ATOM 885 N N . PRO A 1 119 ? 4.048 7.788 -14.969 1.00 92.38 119 PRO A N 1
ATOM 886 C CA . PRO A 1 119 ? 3.928 8.127 -13.561 1.00 92.38 119 PRO A CA 1
ATOM 887 C C . PRO A 1 119 ? 5.268 7.955 -12.838 1.00 92.38 119 PRO A C 1
ATOM 889 O O . PRO A 1 119 ? 5.967 6.950 -13.000 1.00 92.38 119 PRO A O 1
ATOM 892 N N . VAL A 1 120 ? 5.591 8.923 -11.979 1.00 92.31 120 VAL A N 1
ATOM 893 C CA . VAL A 1 120 ? 6.750 8.850 -11.083 1.00 92.31 120 VAL A CA 1
ATOM 894 C C . VAL A 1 120 ? 6.434 7.892 -9.936 1.00 92.31 120 VAL A C 1
ATOM 896 O O . VAL A 1 120 ? 5.433 8.052 -9.233 1.00 92.31 120 VAL A O 1
ATOM 899 N N . VAL A 1 121 ? 7.285 6.884 -9.754 1.00 93.88 121 VAL A N 1
ATOM 900 C CA . VAL A 1 121 ? 7.134 5.866 -8.707 1.00 93.88 121 VAL A CA 1
ATOM 901 C C . VAL A 1 121 ? 7.723 6.396 -7.404 1.00 93.88 121 VAL A C 1
ATOM 903 O O . VAL A 1 121 ? 8.863 6.857 -7.382 1.00 93.88 121 VAL A O 1
ATOM 906 N N . ARG A 1 122 ? 6.944 6.340 -6.319 1.00 92.88 122 ARG A N 1
ATOM 907 C CA . ARG A 1 122 ? 7.424 6.700 -4.977 1.00 92.88 122 ARG A CA 1
ATOM 908 C C . ARG A 1 122 ? 8.180 5.541 -4.348 1.00 92.88 122 ARG A C 1
ATOM 910 O O . ARG A 1 122 ? 7.871 4.382 -4.623 1.00 92.88 122 ARG A O 1
ATOM 917 N N . GLN A 1 123 ? 9.124 5.856 -3.469 1.00 95.31 123 GLN A N 1
ATOM 918 C CA . GLN A 1 123 ? 9.860 4.827 -2.740 1.00 95.31 123 GLN A CA 1
ATOM 919 C C . GLN A 1 123 ? 8.954 4.143 -1.697 1.00 95.31 123 GLN A C 1
ATOM 921 O O . GLN A 1 123 ? 8.092 4.811 -1.115 1.00 95.31 123 GLN A O 1
ATOM 926 N N . PRO A 1 124 ? 9.159 2.847 -1.392 1.00 94.56 124 PRO A N 1
ATOM 927 C CA . PRO A 1 124 ? 8.346 2.130 -0.405 1.00 94.56 124 PRO A CA 1
ATOM 928 C C . PRO A 1 124 ? 8.305 2.824 0.966 1.00 94.56 124 PRO A C 1
ATOM 930 O O . PRO A 1 124 ? 7.235 3.040 1.533 1.00 94.56 124 PRO A O 1
ATOM 933 N N . GLN A 1 125 ? 9.459 3.289 1.451 1.00 96.31 125 GLN A N 1
ATOM 934 C CA . GLN A 1 125 ? 9.576 3.975 2.742 1.00 96.31 125 GLN A CA 1
ATOM 935 C C . GLN A 1 125 ? 8.769 5.283 2.797 1.00 96.31 125 GLN A C 1
ATOM 937 O O . GLN A 1 125 ? 8.169 5.614 3.819 1.00 96.31 125 GLN A O 1
ATOM 942 N N . GLU A 1 126 ? 8.691 6.030 1.694 1.00 96.75 126 GLU A N 1
ATOM 943 C CA . GLU A 1 126 ? 7.871 7.246 1.619 1.00 96.75 126 GLU A CA 1
ATOM 944 C C . GLU A 1 126 ? 6.376 6.928 1.720 1.00 96.75 126 GLU A C 1
ATOM 946 O O . GLU A 1 126 ? 5.622 7.668 2.360 1.00 96.75 126 GLU A O 1
ATOM 951 N N . LEU A 1 127 ? 5.945 5.823 1.103 1.00 97.00 127 LEU A N 1
ATOM 952 C CA . LEU A 1 127 ? 4.561 5.362 1.156 1.00 97.00 127 LEU A CA 1
ATOM 953 C C . LEU A 1 127 ? 4.175 4.910 2.564 1.00 97.00 127 LEU A C 1
ATOM 955 O O . LEU A 1 127 ? 3.135 5.350 3.056 1.00 97.00 127 LEU A O 1
ATOM 959 N N . LEU A 1 128 ? 5.031 4.136 3.235 1.00 97.38 128 LEU A N 1
ATOM 960 C CA . LEU A 1 128 ? 4.819 3.715 4.623 1.00 97.38 128 LEU A CA 1
ATOM 961 C C . LEU A 1 128 ? 4.747 4.914 5.569 1.00 97.38 128 LEU A C 1
ATOM 963 O O . LEU A 1 128 ? 3.792 5.057 6.332 1.00 97.38 128 LEU A O 1
ATOM 967 N N . ASN A 1 129 ? 5.701 5.841 5.467 1.00 97.44 129 ASN A N 1
ATOM 968 C CA . ASN A 1 129 ? 5.707 7.056 6.279 1.00 97.44 129 ASN A CA 1
ATOM 969 C C . ASN A 1 129 ? 4.440 7.890 6.074 1.00 97.44 129 ASN A C 1
ATOM 971 O O . ASN A 1 129 ? 3.884 8.433 7.034 1.00 97.44 129 ASN A O 1
ATOM 975 N N . LYS A 1 130 ? 3.959 7.992 4.830 1.00 97.56 130 LYS A N 1
ATOM 976 C CA . LYS A 1 130 ? 2.695 8.665 4.531 1.00 97.56 130 LYS A CA 1
ATOM 977 C C . LYS A 1 130 ? 1.509 7.920 5.144 1.00 97.56 130 LYS A C 1
ATOM 979 O O . LYS A 1 130 ? 0.677 8.557 5.783 1.00 97.56 130 LYS A O 1
ATOM 984 N N . ALA A 1 131 ? 1.448 6.600 5.002 1.00 97.69 131 ALA A N 1
ATOM 985 C CA . ALA A 1 131 ? 0.376 5.781 5.556 1.00 97.69 131 ALA A CA 1
ATOM 986 C C . ALA A 1 131 ? 0.311 5.887 7.089 1.00 97.69 131 ALA A C 1
ATOM 988 O O . ALA A 1 131 ? -0.765 6.110 7.641 1.00 97.69 131 ALA A O 1
ATOM 989 N N . HIS A 1 132 ? 1.452 5.843 7.785 1.00 97.12 132 HIS A N 1
ATOM 990 C CA . HIS A 1 132 ? 1.503 6.034 9.238 1.00 97.12 132 HIS A CA 1
ATOM 991 C C . HIS A 1 132 ? 1.050 7.431 9.677 1.00 97.12 132 HIS A C 1
ATOM 993 O O . HIS A 1 132 ? 0.390 7.561 10.709 1.00 97.12 132 HIS A O 1
ATOM 999 N N . LYS A 1 133 ? 1.388 8.484 8.922 1.00 97.56 133 LYS A N 1
ATOM 1000 C CA . LYS A 1 133 ? 0.901 9.845 9.206 1.00 97.56 133 LYS A CA 1
ATOM 1001 C C . LYS A 1 133 ? -0.619 9.924 9.080 1.00 97.56 133 LYS A C 1
ATOM 1003 O O . LYS A 1 133 ? -1.271 10.430 9.986 1.00 97.56 133 LYS A O 1
ATOM 1008 N N . GLU A 1 134 ? -1.170 9.362 8.008 1.00 96.44 134 GLU A N 1
ATOM 1009 C CA . GLU A 1 134 ? -2.616 9.336 7.762 1.00 96.44 134 GLU A CA 1
ATOM 1010 C C . GLU A 1 134 ? -3.363 8.520 8.821 1.00 96.44 134 GLU A C 1
ATOM 1012 O O . GLU A 1 134 ? -4.381 8.971 9.341 1.00 96.44 134 GLU A O 1
ATOM 1017 N N . ALA A 1 135 ? -2.823 7.367 9.226 1.00 96.38 135 ALA A N 1
ATOM 1018 C CA . ALA A 1 135 ? -3.388 6.563 10.307 1.00 96.38 135 ALA A CA 1
ATOM 1019 C C . ALA A 1 135 ? -3.488 7.354 11.625 1.00 96.38 135 ALA A C 1
ATOM 1021 O O . ALA A 1 135 ? -4.504 7.292 12.312 1.00 96.38 135 ALA A O 1
ATOM 1022 N N . LYS A 1 136 ? -2.473 8.165 11.954 1.00 95.81 136 LYS A N 1
ATOM 1023 C CA . LYS A 1 136 ? -2.477 9.022 13.155 1.00 95.81 136 LYS A CA 1
ATOM 1024 C C . LYS A 1 136 ? -3.484 10.172 13.079 1.00 95.81 136 LYS A C 1
ATOM 1026 O O . LYS A 1 136 ? -3.897 10.685 14.117 1.00 95.81 136 LYS A O 1
ATOM 1031 N N . TRP A 1 137 ? -3.862 10.608 11.880 1.00 96.38 137 TRP A N 1
ATOM 1032 C CA . TRP A 1 137 ? -4.820 11.700 11.692 1.00 96.38 137 TRP A CA 1
ATOM 1033 C C . TRP A 1 137 ? -6.280 11.261 11.788 1.00 96.38 137 TRP A C 1
ATOM 1035 O O . TRP A 1 137 ? -7.154 12.113 11.971 1.00 96.38 137 TRP A O 1
ATOM 1045 N N . VAL A 1 138 ? -6.560 9.957 11.721 1.00 97.06 138 VAL A N 1
ATOM 1046 C CA . VAL A 1 138 ? -7.913 9.435 11.918 1.00 97.06 138 VAL A CA 1
ATOM 1047 C C . VAL A 1 138 ? -8.332 9.644 13.373 1.00 97.06 138 VAL A C 1
ATOM 1049 O O . VAL A 1 138 ? -7.769 9.062 14.302 1.00 97.06 138 VAL A O 1
ATOM 1052 N N . LYS A 1 139 ? -9.339 10.498 13.579 1.00 95.75 139 LYS A N 1
ATOM 1053 C CA . LYS A 1 139 ? -9.864 10.827 14.909 1.00 95.75 139 LYS A CA 1
ATOM 1054 C C . LYS A 1 139 ? -10.998 9.877 15.302 1.00 95.75 139 LYS A C 1
ATOM 1056 O O . LYS A 1 139 ? -11.842 9.572 14.462 1.00 95.75 139 LYS A O 1
ATOM 1061 N N . PRO A 1 140 ? -11.082 9.455 16.575 1.00 95.94 140 PRO A N 1
ATOM 1062 C CA . PRO A 1 140 ? -12.230 8.705 17.067 1.00 95.94 140 PRO A CA 1
ATOM 1063 C C . PRO A 1 140 ? -13.528 9.515 16.975 1.00 95.94 140 PRO A C 1
ATOM 1065 O O . PRO A 1 140 ? -13.549 10.718 17.243 1.00 95.94 140 PRO A O 1
ATOM 1068 N N . ASP A 1 141 ? -14.635 8.842 16.665 1.00 95.00 141 ASP A N 1
ATOM 1069 C CA . ASP A 1 141 ? -15.955 9.471 16.620 1.00 95.00 141 ASP A CA 1
ATOM 1070 C C . ASP A 1 141 ? -16.491 9.743 18.034 1.00 95.00 141 ASP A C 1
ATOM 1072 O O . ASP A 1 141 ? -17.034 8.858 18.700 1.00 95.00 141 ASP A O 1
ATOM 1076 N N . LEU A 1 142 ? -16.350 10.987 18.491 1.00 93.88 142 LEU A N 1
ATOM 1077 C CA . LEU A 1 142 ? -16.772 11.422 19.826 1.00 93.88 142 LEU A CA 1
ATOM 1078 C C . LEU A 1 142 ? -18.294 11.385 20.030 1.00 93.88 142 LEU A C 1
ATOM 1080 O O . LEU A 1 142 ? -18.749 11.356 21.172 1.00 93.88 142 LEU A O 1
ATOM 1084 N N . LYS A 1 143 ? -19.096 11.361 18.956 1.00 95.31 143 LYS A N 1
ATOM 1085 C CA . LYS A 1 143 ? -20.565 11.320 19.063 1.00 95.31 143 LYS A CA 1
ATOM 1086 C C . LYS A 1 143 ? -21.064 9.950 19.519 1.00 95.31 143 LYS A C 1
ATOM 1088 O O . LYS A 1 143 ? -22.144 9.834 20.099 1.00 95.31 143 LYS A O 1
ATOM 1093 N N . MET A 1 144 ? -20.290 8.898 19.262 1.00 94.00 144 MET A N 1
ATOM 1094 C CA . MET A 1 144 ? -20.661 7.539 19.620 1.00 94.00 144 MET A CA 1
ATOM 1095 C C . MET A 1 144 ? -20.426 7.300 21.112 1.00 94.00 144 MET A C 1
ATOM 1097 O O . MET A 1 144 ? -19.284 7.233 21.549 1.00 94.00 144 MET A O 1
ATOM 1101 N N . LYS A 1 145 ? -21.498 7.129 21.897 1.00 93.81 145 LYS A N 1
ATOM 1102 C CA . LYS A 1 145 ? -21.408 6.946 23.360 1.00 93.81 145 LYS A CA 1
ATOM 1103 C C . LYS A 1 145 ? -20.690 5.649 23.759 1.00 93.81 145 LYS A C 1
ATOM 1105 O O . LYS A 1 145 ? -19.820 5.672 24.627 1.00 93.81 145 LYS A O 1
ATOM 1110 N N . ASN A 1 146 ? -21.029 4.531 23.109 1.00 96.31 146 ASN A N 1
ATOM 1111 C CA . ASN A 1 146 ? -20.464 3.218 23.426 1.00 96.31 146 ASN A CA 1
ATOM 1112 C C . ASN A 1 146 ? -18.970 3.160 23.067 1.00 96.31 146 ASN A C 1
ATOM 1114 O O . ASN A 1 146 ? -18.596 3.228 21.895 1.00 96.31 146 ASN A O 1
ATOM 1118 N N . ILE A 1 147 ? -18.137 2.982 24.093 1.00 95.62 147 ILE A N 1
ATOM 1119 C CA . ILE A 1 147 ? -16.674 2.960 23.995 1.00 95.62 147 ILE A CA 1
ATOM 1120 C C . ILE A 1 147 ? -16.187 1.843 23.061 1.00 95.62 147 ILE A C 1
ATOM 1122 O O . ILE A 1 147 ? -15.315 2.085 22.230 1.00 95.62 147 ILE A O 1
ATOM 1126 N N . ARG A 1 148 ? -16.782 0.645 23.141 1.00 96.06 148 ARG A N 1
ATOM 1127 C CA . ARG A 1 148 ? -16.417 -0.510 22.302 1.00 96.06 148 ARG A CA 1
ATOM 1128 C C . ARG A 1 148 ? -16.690 -0.228 20.833 1.00 96.06 148 ARG A C 1
ATOM 1130 O O . ARG A 1 148 ? -15.808 -0.403 20.001 1.00 96.06 148 ARG A O 1
ATOM 1137 N N . ASN A 1 149 ? -17.894 0.236 20.505 1.00 96.94 149 ASN A N 1
ATOM 1138 C CA . ASN A 1 149 ? -18.243 0.514 19.111 1.00 96.94 149 ASN A CA 1
ATOM 1139 C C . ASN A 1 149 ? -17.410 1.670 18.544 1.00 96.94 149 ASN A C 1
ATOM 1141 O O . ASN A 1 149 ? -17.009 1.619 17.383 1.00 96.94 149 ASN A O 1
ATOM 1145 N N . ARG A 1 150 ? -17.088 2.670 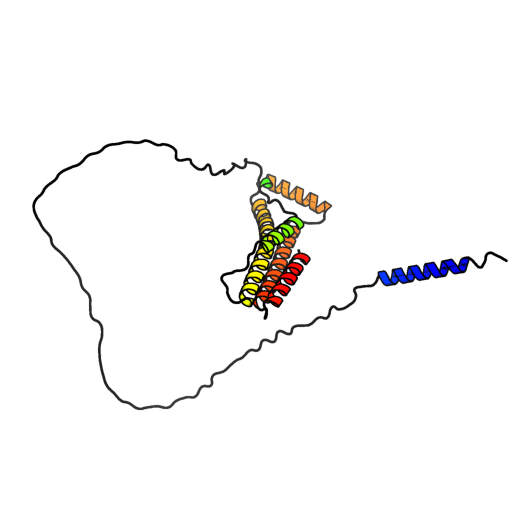19.375 1.00 97.62 150 ARG A N 1
ATOM 1146 C CA . ARG A 1 150 ? -16.221 3.787 18.993 1.00 97.62 150 ARG A CA 1
ATOM 1147 C C . ARG A 1 150 ? -14.805 3.311 18.674 1.00 97.62 150 ARG A C 1
ATOM 1149 O O . ARG A 1 150 ? -14.272 3.700 17.641 1.00 97.62 150 ARG A O 1
ATOM 1156 N N . ALA A 1 151 ? -14.238 2.434 19.506 1.00 97.00 151 ALA A N 1
ATOM 1157 C CA . ALA A 1 151 ? -12.929 1.824 19.272 1.00 97.00 151 ALA A CA 1
ATOM 1158 C C . ALA A 1 151 ? -12.916 0.958 18.001 1.00 97.00 151 ALA A C 1
ATOM 1160 O O . ALA A 1 151 ? -12.029 1.110 17.171 1.00 97.00 151 ALA A O 1
ATOM 1161 N N . ARG A 1 152 ? -13.941 0.120 17.786 1.00 97.44 152 ARG A N 1
ATOM 1162 C CA . ARG A 1 152 ? -14.077 -0.693 16.561 1.00 97.44 152 ARG A CA 1
ATOM 1163 C C . ARG A 1 152 ? -14.151 0.161 15.296 1.00 97.44 152 ARG A C 1
ATOM 1165 O O . ARG A 1 152 ? -13.483 -0.141 14.312 1.00 97.44 152 ARG A O 1
ATOM 1172 N N . LYS A 1 153 ? -14.972 1.218 15.313 1.00 97.62 153 LYS A N 1
ATOM 1173 C CA . LYS A 1 153 ? -15.125 2.139 14.179 1.00 97.62 153 LYS A CA 1
ATOM 1174 C C . LYS A 1 153 ? -13.811 2.858 13.888 1.00 97.62 153 LYS A C 1
ATOM 1176 O O . LYS A 1 153 ? -13.341 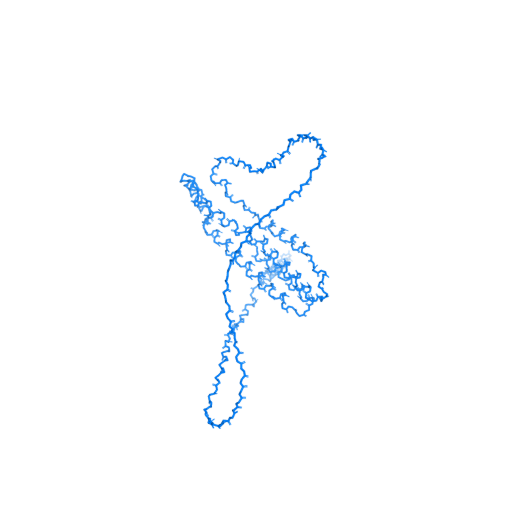2.808 12.758 1.00 97.62 153 LYS A O 1
ATOM 1181 N N . HIS A 1 154 ? -13.204 3.455 14.914 1.00 97.75 154 HIS A N 1
ATOM 1182 C CA . HIS A 1 154 ? -11.918 4.143 14.794 1.00 97.75 154 HIS A CA 1
ATOM 1183 C C . HIS A 1 154 ? -10.821 3.209 14.279 1.00 97.75 154 HIS A C 1
ATOM 1185 O O . HIS A 1 154 ? -10.114 3.563 13.338 1.00 97.75 154 HIS A O 1
ATOM 1191 N N . GLY A 1 155 ? -10.730 1.996 14.825 1.00 97.38 155 GLY A N 1
ATOM 1192 C CA . GLY A 1 155 ? -9.745 1.010 14.404 1.00 97.38 155 GLY A CA 1
ATOM 1193 C C . GLY A 1 155 ? -9.924 0.594 12.940 1.00 97.38 155 GLY A C 1
ATOM 1194 O O . GLY A 1 155 ? -8.973 0.609 12.160 1.00 97.38 155 GLY A O 1
ATOM 1195 N N . ALA A 1 156 ? -11.164 0.307 12.535 1.00 98.00 156 ALA A N 1
ATOM 1196 C CA . ALA A 1 156 ? -11.488 -0.050 11.157 1.00 98.00 156 ALA A CA 1
ATOM 1197 C C . ALA A 1 156 ? -11.218 1.098 10.167 1.00 98.00 156 ALA A C 1
ATOM 1199 O O . ALA A 1 156 ? -10.691 0.857 9.083 1.00 98.00 156 ALA A O 1
ATOM 1200 N N . GLU A 1 157 ? -11.561 2.339 10.522 1.00 98.19 157 GLU A N 1
ATOM 1201 C CA . GLU A 1 157 ? -11.304 3.525 9.693 1.00 98.19 157 GLU A CA 1
ATOM 1202 C C . GLU A 1 157 ? -9.805 3.808 9.560 1.00 98.19 157 GLU A C 1
ATOM 1204 O O . GLU A 1 157 ? -9.329 4.078 8.457 1.00 98.19 157 GLU A O 1
ATOM 1209 N N . THR A 1 158 ? -9.056 3.673 10.657 1.00 98.31 158 THR A N 1
ATOM 1210 C CA . THR A 1 158 ? -7.599 3.850 10.691 1.00 98.31 158 THR A CA 1
ATOM 1211 C C . THR A 1 158 ? -6.904 2.840 9.784 1.00 98.31 158 THR A C 1
ATOM 1213 O O . THR A 1 158 ? -6.129 3.231 8.909 1.00 98.31 158 THR A O 1
ATOM 1216 N N . LEU A 1 159 ? -7.227 1.550 9.924 1.00 97.81 159 LEU A N 1
ATOM 1217 C CA . LEU A 1 159 ? -6.602 0.491 9.132 1.00 97.81 159 LEU A CA 1
ATOM 1218 C C . LEU A 1 159 ? -7.008 0.552 7.650 1.00 97.81 159 LEU A C 1
ATOM 1220 O O . LEU A 1 159 ? -6.183 0.327 6.762 1.00 97.81 159 LEU A O 1
ATOM 1224 N N . ASN A 1 160 ? -8.260 0.923 7.365 1.00 97.81 160 ASN A N 1
ATOM 1225 C CA . ASN A 1 160 ? -8.730 1.153 5.999 1.00 97.81 160 ASN A CA 1
ATOM 1226 C C . ASN A 1 160 ? -8.019 2.347 5.346 1.00 97.81 160 ASN A C 1
ATOM 1228 O O . ASN A 1 160 ? -7.602 2.254 4.193 1.00 97.81 160 ASN A O 1
ATOM 1232 N N . SER A 1 161 ? -7.853 3.457 6.072 1.00 98.12 161 SER A N 1
ATOM 1233 C CA . SER A 1 161 ? -7.095 4.617 5.590 1.00 98.12 161 SER A CA 1
ATOM 1234 C C . SER A 1 161 ? -5.647 4.229 5.281 1.00 98.12 161 SER A C 1
ATOM 1236 O O . SER A 1 161 ? -5.193 4.416 4.153 1.00 98.12 161 SER A O 1
ATOM 1238 N N . PHE A 1 162 ? -4.968 3.576 6.232 1.00 98.06 162 PHE A N 1
ATOM 1239 C CA . PHE A 1 162 ? -3.599 3.078 6.076 1.00 98.06 162 PHE A CA 1
ATOM 1240 C C . PHE A 1 162 ? -3.442 2.210 4.817 1.00 98.06 162 PHE A C 1
ATOM 1242 O O . PHE A 1 162 ? -2.623 2.503 3.945 1.00 98.06 162 PHE A O 1
ATOM 1249 N N . THR A 1 163 ? -4.306 1.203 4.667 1.00 97.62 163 THR A N 1
ATOM 1250 C CA . THR A 1 163 ? -4.289 0.275 3.525 1.00 97.62 163 THR A CA 1
ATOM 1251 C C . THR A 1 163 ? -4.533 0.996 2.196 1.00 97.62 163 THR A C 1
ATOM 1253 O O . THR A 1 163 ? -3.859 0.719 1.202 1.00 97.62 163 THR A O 1
ATOM 1256 N N . ASN A 1 164 ? -5.469 1.949 2.148 1.00 97.50 164 ASN A N 1
ATOM 1257 C CA . ASN A 1 164 ? -5.779 2.686 0.921 1.00 97.50 164 ASN A CA 1
ATOM 1258 C C . ASN A 1 164 ? -4.630 3.603 0.488 1.00 97.50 164 ASN A C 1
ATOM 1260 O O . ASN A 1 164 ? -4.335 3.679 -0.706 1.00 97.50 164 ASN A O 1
ATOM 1264 N N . ILE A 1 165 ? -3.953 4.254 1.437 1.00 97.44 165 ILE A N 1
ATOM 1265 C CA . ILE A 1 165 ? -2.799 5.115 1.151 1.00 97.44 165 ILE A CA 1
ATOM 1266 C C . ILE A 1 165 ? -1.645 4.326 0.524 1.00 97.44 165 ILE A C 1
ATOM 1268 O O . ILE A 1 165 ? -0.961 4.869 -0.345 1.00 97.44 165 ILE A O 1
ATOM 1272 N N . LEU A 1 166 ? -1.471 3.054 0.897 1.00 97.00 166 LEU A N 1
ATOM 1273 C CA . LEU A 1 166 ? -0.519 2.147 0.251 1.00 97.00 166 LEU A CA 1
ATOM 1274 C C . LEU A 1 166 ? -1.035 1.653 -1.111 1.00 97.00 166 LEU A C 1
ATOM 1276 O O . LEU A 1 166 ? -0.320 1.700 -2.109 1.00 97.00 166 LEU A O 1
ATOM 1280 N N . CYS A 1 167 ? -2.294 1.218 -1.195 1.00 97.25 167 CYS A N 1
ATOM 1281 C CA . CYS A 1 167 ? -2.816 0.535 -2.382 1.00 97.25 167 CYS A CA 1
ATOM 1282 C C . CYS A 1 167 ? -3.085 1.447 -3.590 1.00 97.25 167 CYS A C 1
ATOM 1284 O O . CYS A 1 167 ? -2.931 1.009 -4.734 1.00 97.25 167 CYS A O 1
ATOM 1286 N N . ILE A 1 168 ? -3.545 2.681 -3.363 1.00 96.69 168 ILE A N 1
ATOM 1287 C CA . ILE A 1 168 ? -3.876 3.638 -4.431 1.00 96.69 168 ILE A CA 1
ATOM 1288 C C . ILE A 1 168 ? -2.654 3.970 -5.304 1.00 96.69 168 ILE A C 1
ATOM 1290 O O . ILE A 1 168 ? -2.749 3.766 -6.514 1.00 96.69 168 ILE A O 1
ATOM 1294 N N . PRO A 1 169 ? -1.499 4.408 -4.759 1.00 96.50 169 PRO A N 1
ATOM 1295 C CA . PRO A 1 169 ? -0.345 4.743 -5.590 1.00 96.50 169 PRO A CA 1
ATOM 1296 C C . PRO A 1 169 ? 0.165 3.543 -6.393 1.00 96.50 169 PRO A C 1
ATOM 1298 O O . PRO A 1 169 ? 0.458 3.711 -7.569 1.00 96.50 169 PRO A O 1
ATOM 1301 N N . LEU A 1 170 ? 0.185 2.330 -5.824 1.00 96.62 170 LEU A N 1
ATOM 1302 C CA . LEU A 1 170 ? 0.583 1.126 -6.569 1.00 96.62 170 LEU A CA 1
ATOM 1303 C C . LEU A 1 170 ? -0.355 0.845 -7.750 1.00 96.62 170 LEU A C 1
ATOM 1305 O O . LEU A 1 170 ? 0.085 0.557 -8.863 1.00 96.62 170 LEU A O 1
ATOM 1309 N N . ARG A 1 171 ? -1.669 0.972 -7.526 1.00 96.69 171 ARG A N 1
ATOM 1310 C CA . ARG A 1 171 ? -2.674 0.840 -8.588 1.00 96.69 171 ARG A CA 1
ATOM 1311 C C . ARG A 1 171 ? -2.452 1.876 -9.688 1.00 96.69 171 ARG A C 1
ATOM 1313 O O . ARG A 1 171 ? -2.532 1.524 -10.865 1.00 96.69 171 ARG A O 1
ATOM 1320 N N . ASP A 1 172 ? -2.248 3.132 -9.311 1.00 96.12 172 ASP A N 1
ATOM 1321 C CA . ASP A 1 172 ? -2.121 4.240 -10.255 1.00 96.12 172 ASP A CA 1
ATOM 1322 C C . ASP A 1 172 ? -0.818 4.146 -11.050 1.00 96.12 172 ASP A C 1
ATOM 1324 O O . ASP A 1 172 ? -0.827 4.408 -12.250 1.00 96.12 172 ASP A O 1
ATOM 1328 N N . THR A 1 173 ? 0.267 3.667 -10.434 1.00 95.88 173 THR A N 1
ATOM 1329 C CA . THR A 1 173 ? 1.507 3.323 -11.133 1.00 95.88 173 THR A CA 1
ATOM 1330 C C . THR A 1 173 ? 1.246 2.270 -12.208 1.00 95.88 173 THR A C 1
ATOM 1332 O O . THR A 1 173 ? 1.472 2.548 -13.384 1.00 95.88 173 THR A O 1
ATOM 1335 N N . VAL A 1 174 ? 0.698 1.101 -11.855 1.00 96.50 174 VAL A N 1
ATOM 1336 C CA . VAL A 1 174 ? 0.462 0.019 -12.832 1.00 96.50 174 VAL A CA 1
ATOM 1337 C C . VAL A 1 174 ? -0.443 0.485 -13.973 1.00 96.50 174 VAL A C 1
ATOM 1339 O O . VAL A 1 174 ? -0.117 0.308 -15.149 1.00 96.50 174 VAL A O 1
ATOM 1342 N N . LYS A 1 175 ? -1.556 1.151 -13.644 1.00 95.94 175 LYS A N 1
ATOM 1343 C CA . LYS A 1 175 ? -2.492 1.668 -14.651 1.00 95.94 175 LYS A CA 1
ATOM 1344 C C . LYS A 1 175 ? -1.874 2.760 -15.517 1.00 95.94 175 LYS A C 1
ATOM 1346 O O . LYS A 1 175 ? -2.126 2.774 -16.719 1.00 95.94 175 LYS A O 1
ATOM 1351 N N . GLY A 1 176 ? -1.083 3.656 -14.931 1.00 95.12 176 GLY A N 1
ATOM 1352 C CA . GLY A 1 176 ? -0.428 4.746 -15.644 1.00 95.12 176 GLY A CA 1
ATOM 1353 C C . GLY A 1 176 ? 0.586 4.228 -16.659 1.00 95.12 176 GLY A C 1
ATOM 1354 O O . GLY A 1 176 ? 0.513 4.607 -17.824 1.00 95.12 176 GLY A O 1
ATOM 1355 N N . TYR A 1 177 ? 1.445 3.278 -16.275 1.00 94.75 177 TYR A N 1
ATOM 1356 C CA . TYR A 1 177 ? 2.370 2.638 -17.219 1.00 94.75 177 TYR A CA 1
ATOM 1357 C C . TYR A 1 177 ? 1.617 1.926 -18.352 1.00 94.75 177 TYR A C 1
ATOM 1359 O O . TYR A 1 177 ? 1.885 2.175 -19.527 1.00 94.75 177 TYR A O 1
ATOM 1367 N N . GLN A 1 178 ? 0.615 1.100 -18.032 1.00 93.12 178 GLN A N 1
ATOM 1368 C CA . GLN A 1 178 ? -0.164 0.378 -19.047 1.00 93.12 178 GLN A CA 1
ATOM 1369 C C . GLN A 1 178 ? -0.943 1.308 -19.992 1.00 93.12 178 GLN A C 1
ATOM 1371 O O . GLN A 1 178 ? -1.137 0.988 -21.166 1.00 93.12 178 GLN A O 1
ATOM 1376 N N . ALA A 1 179 ? -1.459 2.434 -19.498 1.00 93.69 179 ALA A N 1
ATOM 1377 C CA . ALA A 1 179 ? -2.204 3.390 -20.311 1.00 93.69 179 ALA A CA 1
ATOM 1378 C C . ALA A 1 179 ? -1.280 4.206 -21.219 1.00 93.69 179 ALA A C 1
ATOM 1380 O O . ALA A 1 179 ? -1.542 4.309 -22.419 1.00 93.69 179 ALA A O 1
ATOM 1381 N N . GLU A 1 180 ? -0.195 4.748 -20.670 1.00 92.69 180 GLU A N 1
ATOM 1382 C CA . GLU A 1 180 ? 0.700 5.634 -21.410 1.00 92.69 180 GLU A CA 1
ATOM 1383 C C . GLU A 1 180 ? 1.510 4.878 -22.462 1.00 92.69 180 GLU A C 1
ATOM 1385 O O . GLU A 1 180 ? 1.565 5.331 -23.604 1.00 92.69 180 GLU A O 1
ATOM 1390 N N . LEU A 1 181 ? 2.019 3.676 -22.158 1.00 91.50 181 LEU A N 1
ATOM 1391 C CA . LEU A 1 181 ? 2.764 2.861 -23.130 1.00 91.50 181 LEU A CA 1
ATOM 1392 C C . LEU A 1 181 ? 1.929 2.502 -24.371 1.00 91.50 181 LEU A C 1
ATOM 1394 O O . LEU A 1 181 ? 2.453 2.458 -25.484 1.00 91.50 181 LEU A O 1
ATOM 1398 N N . ARG A 1 182 ? 0.612 2.303 -24.211 1.00 91.44 182 ARG A N 1
ATOM 1399 C CA . ARG A 1 182 ? -0.308 2.044 -25.335 1.00 91.44 182 ARG A CA 1
ATOM 1400 C C . ARG A 1 182 ? -0.553 3.276 -26.205 1.00 91.44 182 ARG A C 1
ATOM 1402 O O . ARG A 1 182 ? -0.838 3.126 -27.392 1.00 91.44 182 ARG A O 1
ATOM 1409 N N . ARG A 1 183 ? -0.447 4.472 -25.623 1.00 91.75 183 ARG A N 1
ATOM 1410 C CA . ARG A 1 183 ? -0.696 5.770 -26.272 1.00 91.75 183 ARG A CA 1
ATOM 1411 C C . ARG A 1 183 ? 0.565 6.418 -26.845 1.00 91.75 183 ARG A C 1
ATOM 1413 O O . ARG A 1 183 ? 0.462 7.485 -27.445 1.00 91.75 183 ARG A O 1
ATOM 1420 N N . LEU A 1 184 ? 1.738 5.811 -26.651 1.00 92.50 184 LEU A N 1
ATOM 1421 C CA . LEU A 1 184 ? 2.993 6.307 -27.213 1.00 92.50 184 LEU A CA 1
ATOM 1422 C C . LEU A 1 184 ? 2.965 6.302 -28.740 1.00 92.50 184 LEU A C 1
ATOM 1424 O O . LEU A 1 184 ? 2.464 5.357 -29.364 1.00 92.50 184 LEU A O 1
ATOM 1428 N N . HIS A 1 185 ? 3.587 7.332 -29.314 1.00 92.94 185 HIS A N 1
ATOM 1429 C CA . HIS A 1 185 ? 3.871 7.406 -30.742 1.00 92.94 185 HIS A CA 1
ATOM 1430 C C . HIS A 1 185 ? 4.746 6.207 -31.170 1.00 92.94 185 HIS A C 1
ATOM 1432 O O . HIS A 1 185 ? 5.583 5.772 -30.373 1.00 92.94 185 HIS A O 1
ATOM 1438 N N . PRO A 1 186 ? 4.615 5.664 -32.399 1.00 94.06 186 PRO A N 1
ATOM 1439 C CA . PRO A 1 186 ? 5.375 4.487 -32.834 1.00 94.06 186 PRO A CA 1
ATOM 1440 C C . PRO A 1 186 ? 6.887 4.598 -32.602 1.00 94.06 186 PRO A C 1
ATOM 1442 O O . PRO A 1 186 ? 7.491 3.668 -32.076 1.00 94.06 186 PRO A O 1
ATOM 1445 N N . PHE A 1 187 ? 7.481 5.758 -32.899 1.00 94.25 187 PHE A N 1
ATOM 1446 C CA . PHE A 1 187 ? 8.900 6.013 -32.623 1.00 94.25 187 PHE A CA 1
ATOM 1447 C C . PHE A 1 187 ? 9.234 5.914 -31.124 1.00 94.25 187 PHE A C 1
ATOM 1449 O O . PHE A 1 187 ? 10.141 5.185 -30.732 1.00 94.25 187 PHE A O 1
ATOM 1456 N N . GLU A 1 188 ? 8.469 6.593 -30.268 1.00 93.62 188 GLU A N 1
ATOM 1457 C CA . GLU A 1 188 ? 8.698 6.589 -28.818 1.00 93.62 188 GLU A CA 1
ATOM 1458 C C . GLU A 1 188 ? 8.499 5.204 -28.204 1.00 93.62 188 GLU A C 1
ATOM 1460 O O . GLU A 1 188 ? 9.210 4.828 -27.277 1.00 93.62 188 GLU A O 1
ATOM 1465 N N . ARG A 1 189 ? 7.550 4.428 -28.735 1.00 93.50 189 ARG A N 1
ATOM 1466 C CA . ARG A 1 189 ? 7.309 3.047 -28.318 1.00 93.50 189 ARG A CA 1
ATOM 1467 C C . ARG A 1 189 ? 8.519 2.164 -28.593 1.00 93.50 189 ARG A C 1
ATOM 1469 O O . ARG A 1 189 ? 8.896 1.387 -27.723 1.00 93.50 189 ARG A O 1
ATOM 1476 N N . VAL A 1 190 ? 9.133 2.296 -29.769 1.00 94.56 190 VAL A N 1
ATOM 1477 C CA . VAL A 1 190 ? 10.357 1.557 -30.110 1.00 94.56 190 VAL A CA 1
ATOM 1478 C C . VAL A 1 190 ? 11.505 1.974 -29.192 1.00 94.56 190 VAL A C 1
ATOM 1480 O O . VAL A 1 190 ? 12.194 1.112 -28.657 1.00 94.56 190 VAL A O 1
ATOM 1483 N N . VAL A 1 191 ? 11.676 3.274 -28.931 1.00 93.88 191 VAL A N 1
ATOM 1484 C CA . VAL A 1 191 ? 12.696 3.765 -27.986 1.00 93.88 191 VAL A CA 1
ATOM 1485 C C . VAL A 1 191 ? 12.465 3.205 -26.576 1.00 93.88 191 VAL A C 1
ATOM 1487 O O . VAL A 1 191 ? 13.415 2.760 -25.927 1.00 93.88 191 VAL A O 1
ATOM 1490 N N . ALA A 1 192 ? 11.215 3.175 -26.109 1.00 93.00 192 ALA A N 1
ATOM 14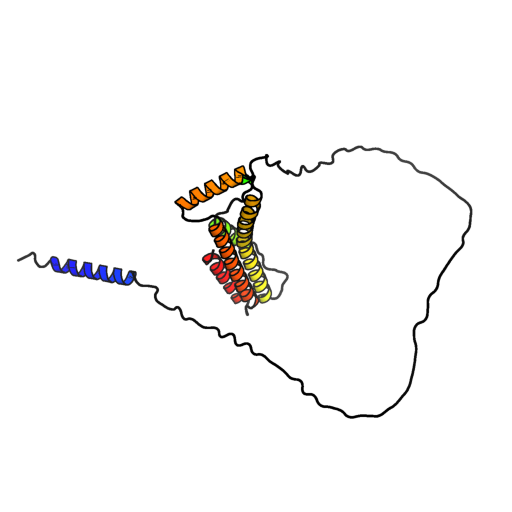91 C CA . ALA A 1 192 ? 10.856 2.588 -24.823 1.00 93.00 192 ALA A CA 1
ATOM 1492 C C . ALA A 1 192 ? 11.165 1.084 -24.777 1.00 93.00 192 ALA A C 1
ATOM 1494 O O . ALA A 1 192 ? 11.813 0.636 -23.836 1.00 93.00 192 ALA A O 1
ATOM 1495 N N . ASP A 1 193 ? 10.770 0.321 -25.799 1.00 93.31 193 ASP A N 1
ATOM 1496 C CA . ASP A 1 193 ? 11.026 -1.122 -25.888 1.00 93.31 193 ASP A CA 1
ATOM 1497 C C . ASP A 1 193 ? 12.531 -1.429 -25.909 1.00 93.31 193 ASP A C 1
ATOM 1499 O O . ASP A 1 193 ? 13.013 -2.246 -25.126 1.00 93.31 193 ASP A O 1
ATOM 1503 N N . LEU A 1 194 ? 13.314 -0.704 -26.714 1.00 95.00 194 LEU A N 1
ATOM 1504 C CA . LEU A 1 194 ? 14.774 -0.841 -26.732 1.00 95.00 194 LEU A CA 1
ATOM 1505 C C . LEU A 1 194 ? 15.396 -0.537 -25.363 1.00 95.00 194 LEU A C 1
ATOM 1507 O O . LEU A 1 194 ? 16.286 -1.261 -24.915 1.00 95.00 194 LEU A O 1
ATOM 1511 N N . THR A 1 195 ? 14.900 0.491 -24.671 1.00 92.88 195 THR A N 1
ATOM 1512 C CA . THR A 1 195 ? 15.360 0.852 -23.322 1.00 92.88 195 THR A CA 1
ATOM 1513 C C . THR A 1 195 ? 15.016 -0.234 -22.300 1.00 92.88 195 THR A C 1
ATOM 1515 O O . THR A 1 195 ? 15.861 -0.600 -21.481 1.00 92.88 195 THR A O 1
ATOM 1518 N N . VAL A 1 196 ? 13.802 -0.790 -22.362 1.00 92.56 196 VAL A N 1
ATOM 1519 C CA . VAL A 1 196 ? 13.362 -1.893 -21.495 1.00 92.56 196 VAL A CA 1
ATOM 1520 C C . VAL A 1 196 ? 14.205 -3.139 -21.746 1.00 92.56 196 VAL A C 1
ATOM 1522 O O . VAL A 1 196 ? 14.726 -3.707 -20.792 1.00 92.56 196 VAL A O 1
ATOM 1525 N N . ARG A 1 197 ? 14.433 -3.527 -23.005 1.00 93.31 197 ARG A N 1
ATOM 1526 C CA . ARG A 1 197 ? 15.288 -4.674 -23.357 1.00 93.31 197 ARG A CA 1
ATOM 1527 C C . ARG A 1 197 ? 16.731 -4.483 -22.901 1.00 93.31 197 ARG A C 1
ATOM 1529 O O . ARG A 1 197 ? 17.359 -5.428 -22.427 1.00 93.31 197 ARG A O 1
ATOM 1536 N N . ALA A 1 198 ? 17.270 -3.270 -23.028 1.00 93.19 198 ALA A N 1
ATOM 1537 C CA . ALA A 1 198 ? 18.610 -2.953 -22.547 1.00 93.19 198 ALA A CA 1
ATOM 1538 C C . ALA A 1 198 ? 18.724 -3.112 -21.022 1.00 93.19 198 ALA A C 1
ATOM 1540 O O . ALA A 1 198 ? 19.741 -3.615 -20.548 1.00 93.19 198 ALA A O 1
ATOM 1541 N N . ARG A 1 199 ? 17.687 -2.736 -20.257 1.00 91.00 199 ARG A N 1
ATOM 1542 C CA . ARG A 1 199 ? 17.623 -2.994 -18.807 1.00 91.00 199 ARG A CA 1
ATOM 1543 C C . ARG A 1 199 ? 17.411 -4.465 -18.480 1.00 91.00 199 ARG A C 1
ATOM 1545 O O . ARG A 1 199 ? 18.116 -4.986 -17.629 1.00 91.00 199 ARG A O 1
ATOM 1552 N N . GLN A 1 200 ? 16.535 -5.157 -19.201 1.00 93.25 200 GLN A N 1
ATOM 1553 C CA . GLN A 1 200 ? 16.294 -6.587 -19.008 1.00 93.25 200 GLN A CA 1
ATOM 1554 C C . GLN A 1 200 ? 17.580 -7.408 -19.171 1.00 93.25 200 GLN A C 1
ATOM 1556 O O . GLN A 1 200 ? 17.810 -8.338 -18.412 1.00 93.25 200 GLN A O 1
ATOM 1561 N N . LYS A 1 201 ? 18.463 -7.048 -20.110 1.00 93.06 201 LYS A N 1
ATOM 1562 C CA . LYS A 1 201 ? 19.772 -7.710 -20.251 1.00 93.06 201 LYS A CA 1
ATOM 1563 C C . LYS A 1 201 ? 20.711 -7.491 -19.059 1.00 93.06 201 LYS A C 1
ATOM 1565 O O . LYS A 1 201 ? 21.602 -8.306 -18.858 1.00 93.06 201 LYS A O 1
ATOM 1570 N N . LYS A 1 202 ? 20.551 -6.391 -18.316 1.00 92.56 202 LYS A N 1
ATOM 1571 C CA . LYS A 1 202 ? 21.371 -6.065 -17.139 1.00 92.56 202 LYS A CA 1
ATOM 1572 C C . LYS A 1 202 ? 20.803 -6.684 -15.865 1.00 92.56 202 LYS A C 1
ATOM 1574 O O . LYS A 1 202 ? 21.536 -7.332 -15.133 1.00 92.56 202 LYS A O 1
ATOM 1579 N N . ASP A 1 203 ? 19.505 -6.496 -15.645 1.00 89.25 203 ASP A N 1
ATOM 1580 C CA . ASP A 1 203 ? 18.834 -6.806 -14.380 1.00 89.25 203 ASP A CA 1
ATOM 1581 C C . ASP A 1 203 ? 18.075 -8.148 -14.429 1.00 89.25 203 ASP A C 1
ATOM 1583 O O . ASP A 1 203 ? 17.617 -8.645 -13.408 1.00 89.25 203 ASP A O 1
ATOM 1587 N N . GLY A 1 204 ? 17.880 -8.728 -15.619 1.00 89.00 204 GLY A N 1
ATOM 1588 C CA . GLY A 1 204 ? 17.096 -9.952 -15.844 1.00 89.00 204 GLY A CA 1
ATOM 1589 C C . GLY A 1 204 ? 15.574 -9.761 -15.789 1.00 89.00 204 GLY A C 1
ATOM 1590 O O . GLY A 1 204 ? 14.824 -10.641 -16.209 1.00 89.00 204 GLY A O 1
ATOM 1591 N N . LEU A 1 205 ? 15.100 -8.607 -15.316 1.00 88.88 205 LEU A N 1
ATOM 1592 C CA . LEU A 1 205 ? 13.685 -8.331 -15.073 1.00 88.88 205 LEU A CA 1
ATOM 1593 C C . LEU A 1 205 ? 13.010 -7.680 -16.284 1.00 88.88 205 LEU A C 1
ATOM 1595 O O . LEU A 1 205 ? 13.527 -6.741 -16.893 1.00 88.88 205 LEU A O 1
ATOM 1599 N N . THR A 1 206 ? 11.813 -8.165 -16.614 1.00 92.12 206 THR A N 1
ATOM 1600 C CA . THR A 1 206 ? 10.967 -7.576 -17.662 1.00 92.12 206 THR A CA 1
ATOM 1601 C C . THR A 1 206 ? 9.999 -6.581 -17.039 1.00 92.12 206 THR A C 1
ATOM 1603 O O . THR A 1 206 ? 9.431 -6.855 -15.986 1.00 92.12 206 THR A O 1
ATOM 1606 N N . LEU A 1 207 ? 9.737 -5.460 -17.717 1.00 92.38 207 LEU A N 1
ATOM 1607 C CA . LEU A 1 207 ? 8.796 -4.446 -17.229 1.00 92.38 207 LEU A CA 1
ATOM 1608 C C . LEU A 1 207 ? 7.410 -5.028 -16.897 1.00 92.38 207 LEU A C 1
ATOM 1610 O O . LEU A 1 207 ? 6.833 -4.662 -15.881 1.00 92.38 207 LEU A O 1
ATOM 1614 N N . ASN A 1 208 ? 6.889 -5.941 -17.721 1.00 92.31 208 ASN A N 1
ATOM 1615 C CA . ASN A 1 208 ? 5.584 -6.564 -17.480 1.00 92.31 208 ASN A CA 1
ATOM 1616 C C . ASN A 1 208 ? 5.557 -7.371 -16.177 1.00 92.31 208 ASN A C 1
ATOM 1618 O O . ASN A 1 208 ? 4.629 -7.191 -15.400 1.00 92.31 208 ASN A O 1
ATOM 1622 N N . LEU A 1 209 ? 6.600 -8.165 -15.910 1.00 93.69 209 LEU A N 1
ATOM 1623 C CA . LEU A 1 209 ? 6.715 -8.944 -14.673 1.00 93.69 209 LEU A CA 1
ATOM 1624 C C . LEU A 1 209 ? 6.747 -8.022 -13.453 1.00 93.69 209 LEU A C 1
ATOM 1626 O O . LEU A 1 209 ? 5.962 -8.194 -12.536 1.00 93.69 209 LEU A O 1
ATOM 1630 N N . VAL A 1 210 ? 7.546 -6.952 -13.497 1.00 94.75 210 VAL A N 1
ATOM 1631 C CA . VAL A 1 210 ? 7.604 -5.977 -12.395 1.00 94.75 210 VAL A CA 1
ATOM 1632 C C . VAL A 1 210 ? 6.240 -5.318 -12.147 1.00 94.75 210 VAL A C 1
ATOM 1634 O O . VAL A 1 210 ? 5.856 -5.079 -11.004 1.00 94.75 210 VAL A O 1
ATOM 1637 N N . LEU A 1 211 ? 5.481 -5.004 -13.201 1.00 95.56 211 LEU A N 1
ATOM 1638 C CA . LEU A 1 211 ? 4.139 -4.432 -13.057 1.00 95.56 211 LEU A CA 1
ATOM 1639 C C . LEU A 1 211 ? 3.118 -5.447 -12.515 1.00 95.56 211 LEU A C 1
ATOM 1641 O O . LEU A 1 211 ? 2.204 -5.046 -11.789 1.00 95.56 211 LEU A O 1
ATOM 1645 N N . GLU A 1 212 ? 3.260 -6.725 -12.865 1.00 96.44 212 GLU A N 1
ATOM 1646 C CA . GLU A 1 212 ? 2.468 -7.830 -12.318 1.00 96.44 212 GLU A CA 1
ATOM 1647 C C . GLU A 1 212 ? 2.781 -8.041 -10.832 1.00 96.44 212 GLU A C 1
ATOM 1649 O O . GLU A 1 212 ? 1.851 -8.010 -10.025 1.00 96.44 212 GLU A O 1
ATOM 1654 N N . ASP A 1 213 ? 4.059 -8.085 -10.453 1.00 95.88 213 ASP A N 1
ATOM 1655 C CA . ASP A 1 213 ? 4.517 -8.203 -9.064 1.00 95.88 213 ASP A CA 1
ATOM 1656 C C . ASP A 1 213 ? 3.980 -7.052 -8.198 1.00 95.88 213 ASP A C 1
ATOM 1658 O O . ASP A 1 213 ? 3.442 -7.267 -7.112 1.00 95.88 213 ASP A O 1
ATOM 1662 N N . ILE A 1 214 ? 4.035 -5.806 -8.693 1.00 96.50 214 ILE A N 1
ATOM 1663 C CA . ILE A 1 214 ? 3.456 -4.643 -7.994 1.00 96.50 214 ILE A CA 1
ATOM 1664 C C . ILE A 1 214 ? 1.937 -4.803 -7.827 1.00 96.50 214 ILE A C 1
ATOM 1666 O O . ILE A 1 214 ? 1.363 -4.422 -6.798 1.00 96.50 214 ILE A O 1
ATOM 1670 N N . HIS A 1 215 ? 1.254 -5.329 -8.844 1.00 97.12 215 HIS A N 1
ATOM 1671 C CA . HIS A 1 215 ? -0.185 -5.550 -8.778 1.00 97.12 215 HIS A CA 1
ATOM 1672 C C . HIS A 1 215 ? -0.555 -6.643 -7.769 1.00 97.12 215 HIS A C 1
ATOM 1674 O O . HIS A 1 215 ? -1.554 -6.487 -7.055 1.00 97.12 215 HIS A O 1
ATOM 1680 N N . GLU A 1 216 ? 0.233 -7.712 -7.713 1.00 97.50 216 GLU A N 1
ATOM 1681 C CA . GLU A 1 216 ? 0.087 -8.816 -6.772 1.00 97.50 216 GLU A CA 1
ATOM 1682 C C . GLU A 1 216 ? 0.384 -8.367 -5.340 1.00 97.50 216 GLU A C 1
ATOM 1684 O O . GLU A 1 216 ? -0.468 -8.540 -4.469 1.00 97.50 216 GLU A O 1
ATOM 1689 N N . ALA A 1 217 ? 1.488 -7.652 -5.109 1.00 96.38 217 ALA A N 1
ATOM 1690 C CA . ALA A 1 217 ? 1.809 -7.042 -3.819 1.00 96.38 217 ALA A CA 1
ATOM 1691 C C . ALA A 1 217 ? 0.657 -6.168 -3.303 1.00 96.38 217 ALA A C 1
ATOM 1693 O O . ALA A 1 217 ? 0.177 -6.328 -2.179 1.00 96.38 217 ALA A O 1
ATOM 1694 N N . ARG A 1 218 ? 0.104 -5.303 -4.163 1.00 97.38 218 ARG A N 1
ATOM 1695 C CA . ARG A 1 218 ? -1.078 -4.491 -3.835 1.00 97.38 218 ARG A CA 1
ATOM 1696 C C . ARG A 1 218 ? -2.294 -5.351 -3.466 1.00 97.38 218 ARG A C 1
ATOM 1698 O O . ARG A 1 218 ? -3.090 -4.948 -2.616 1.00 97.38 218 ARG A O 1
ATOM 1705 N N . LYS A 1 219 ? -2.504 -6.486 -4.139 1.00 98.00 219 LYS A N 1
ATOM 1706 C CA . LYS A 1 219 ? -3.615 -7.400 -3.845 1.00 98.00 219 LYS A CA 1
ATOM 1707 C C . LYS A 1 219 ? -3.438 -8.021 -2.458 1.00 98.00 219 LYS A C 1
ATOM 1709 O O . LYS A 1 219 ? -4.362 -7.905 -1.659 1.00 98.00 219 LYS A O 1
ATOM 1714 N N . MET A 1 220 ? -2.253 -8.552 -2.157 1.00 97.56 220 MET A N 1
ATOM 1715 C CA . MET A 1 220 ? -1.933 -9.150 -0.856 1.00 97.56 220 MET A CA 1
ATOM 1716 C C . MET A 1 220 ? -2.107 -8.150 0.296 1.00 97.56 220 MET A C 1
ATOM 1718 O O . MET A 1 220 ? -2.783 -8.443 1.283 1.00 97.56 220 MET A O 1
ATOM 1722 N N . VAL A 1 221 ? -1.581 -6.931 0.137 1.00 97.56 221 VAL A N 1
ATOM 1723 C CA . VAL A 1 221 ? -1.736 -5.830 1.106 1.00 97.56 221 VAL A CA 1
ATOM 1724 C C . VAL A 1 221 ? -3.209 -5.499 1.342 1.00 97.56 221 VAL A C 1
ATOM 1726 O O . VAL A 1 221 ? -3.645 -5.336 2.482 1.00 97.56 221 VAL A O 1
ATOM 1729 N N . ARG A 1 222 ? -4.009 -5.425 0.272 1.00 97.31 222 ARG A N 1
ATOM 1730 C CA . ARG A 1 222 ? -5.439 -5.120 0.379 1.00 97.31 222 ARG A CA 1
ATOM 1731 C C . ARG A 1 222 ? -6.227 -6.235 1.058 1.00 97.31 222 ARG A C 1
ATOM 1733 O O . ARG A 1 222 ? -7.098 -5.927 1.863 1.00 97.31 222 ARG A O 1
ATOM 1740 N N . GLU A 1 223 ? -5.966 -7.489 0.708 1.00 97.88 223 GLU A N 1
ATOM 1741 C CA . GLU A 1 223 ? -6.637 -8.655 1.298 1.00 97.88 223 GLU A CA 1
ATOM 1742 C C . GLU A 1 223 ? -6.333 -8.740 2.793 1.00 97.88 223 GLU A C 1
ATOM 1744 O O . GLU A 1 223 ? -7.255 -8.721 3.605 1.00 97.88 223 GLU A O 1
ATOM 1749 N N . THR A 1 224 ? -5.055 -8.630 3.156 1.00 98.00 224 THR A N 1
ATOM 1750 C CA . THR A 1 224 ? -4.603 -8.586 4.553 1.00 98.00 224 THR A CA 1
ATOM 1751 C C . THR A 1 224 ? -5.270 -7.441 5.319 1.00 98.00 224 THR A C 1
ATOM 1753 O O . THR A 1 224 ? -5.797 -7.641 6.414 1.00 98.00 224 THR A O 1
ATOM 1756 N N . GLY A 1 225 ? -5.327 -6.240 4.733 1.00 97.56 225 GLY A N 1
ATOM 1757 C CA . GLY A 1 225 ? -6.021 -5.102 5.336 1.00 97.56 225 GLY A CA 1
ATOM 1758 C C . GLY A 1 225 ? -7.515 -5.362 5.565 1.00 97.56 225 GLY A C 1
ATOM 1759 O O . GLY A 1 225 ? -8.043 -5.032 6.625 1.00 97.56 225 GLY A O 1
ATOM 1760 N N . VAL A 1 226 ? -8.210 -5.988 4.610 1.00 98.12 226 VAL A N 1
ATOM 1761 C CA . VAL A 1 226 ? -9.635 -6.341 4.749 1.00 98.12 226 VAL A CA 1
ATOM 1762 C C . VAL A 1 226 ? -9.852 -7.373 5.858 1.00 98.12 226 VAL A C 1
ATOM 1764 O O . VAL A 1 226 ? -10.773 -7.203 6.663 1.00 98.12 226 VAL A O 1
ATOM 1767 N N . ASP A 1 227 ? -8.989 -8.382 5.950 1.00 98.12 227 ASP A N 1
ATOM 1768 C CA . ASP A 1 227 ? -9.070 -9.426 6.973 1.00 98.12 227 ASP A CA 1
ATOM 1769 C C . ASP A 1 227 ? -8.881 -8.849 8.382 1.00 98.12 227 ASP A C 1
ATOM 1771 O O . ASP A 1 227 ? -9.659 -9.135 9.297 1.00 98.12 227 ASP A O 1
ATOM 1775 N N . TRP A 1 228 ? -7.899 -7.962 8.566 1.00 98.06 228 TRP A N 1
ATOM 1776 C CA . TRP A 1 228 ? -7.688 -7.279 9.845 1.00 98.06 228 TRP A CA 1
ATOM 1777 C C . TRP A 1 228 ? -8.809 -6.292 10.182 1.00 98.06 228 TRP A C 1
ATOM 1779 O O . TRP A 1 228 ? -9.233 -6.227 11.336 1.00 98.06 228 TRP A O 1
ATOM 1789 N N . ILE A 1 229 ? -9.380 -5.587 9.197 1.00 98.12 229 ILE A N 1
ATOM 1790 C CA . ILE A 1 229 ? -10.578 -4.756 9.416 1.00 98.12 229 ILE A CA 1
ATOM 1791 C C . ILE A 1 229 ? -11.745 -5.611 9.924 1.00 98.12 229 ILE A C 1
ATOM 1793 O O . ILE A 1 229 ? -12.483 -5.174 10.811 1.00 98.12 229 ILE A O 1
ATOM 1797 N N . ALA A 1 230 ? -11.935 -6.815 9.378 1.00 98.12 230 ALA A N 1
ATOM 1798 C CA . ALA A 1 230 ? -12.979 -7.725 9.835 1.00 98.12 230 ALA A CA 1
ATOM 1799 C C . ALA A 1 230 ? -12.754 -8.148 11.298 1.00 98.12 230 ALA A C 1
ATOM 1801 O O . ALA A 1 230 ? -13.685 -8.044 12.099 1.00 98.12 230 ALA A O 1
ATOM 1802 N N . LYS A 1 231 ? -11.514 -8.503 11.670 1.00 97.62 231 LYS A N 1
ATOM 1803 C CA . LYS A 1 231 ? -11.133 -8.839 13.057 1.00 97.62 231 LYS A CA 1
ATOM 1804 C C . LYS A 1 231 ? -11.382 -7.684 14.033 1.00 97.62 231 LYS A C 1
ATOM 1806 O O . LYS A 1 231 ? -11.990 -7.874 15.088 1.00 97.62 231 LYS A O 1
ATOM 1811 N N . VAL A 1 232 ? -10.994 -6.461 13.660 1.00 97.75 232 VAL A N 1
ATOM 1812 C CA . VAL A 1 232 ? -11.243 -5.258 14.473 1.00 97.75 232 VAL A CA 1
ATOM 1813 C C . VAL A 1 232 ? -12.744 -5.038 14.674 1.00 97.75 232 VAL A C 1
ATOM 1815 O O . VAL A 1 232 ? -13.182 -4.724 15.780 1.00 97.75 232 VAL A O 1
ATOM 1818 N N . LYS A 1 233 ? -13.564 -5.244 13.636 1.00 97.56 233 LYS A N 1
ATOM 1819 C CA . LYS A 1 233 ? -15.027 -5.122 13.742 1.00 97.56 233 LYS A CA 1
ATOM 1820 C C . LYS A 1 233 ? -15.643 -6.189 14.654 1.00 97.56 233 LYS A C 1
ATOM 1822 O O . LYS A 1 233 ? -16.624 -5.883 15.338 1.00 97.56 233 LYS A O 1
ATOM 1827 N N . SER A 1 234 ? -15.085 -7.400 14.704 1.00 96.75 234 SER A N 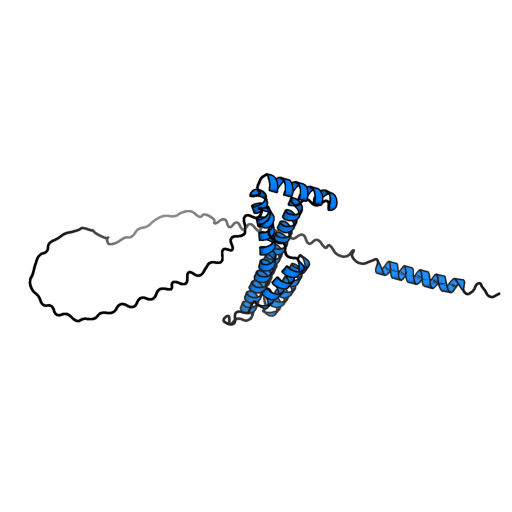1
ATOM 1828 C CA . SER A 1 234 ? -15.579 -8.480 15.569 1.00 96.75 234 SER A CA 1
ATOM 1829 C C . SER A 1 234 ? -15.166 -8.358 17.042 1.00 96.75 234 SER A C 1
ATOM 1831 O O . SER A 1 234 ? -15.894 -8.869 17.886 1.00 96.75 234 SER A O 1
ATOM 1833 N N . ALA A 1 235 ? -14.116 -7.602 17.386 1.00 96.88 235 ALA A N 1
ATOM 1834 C CA . ALA A 1 235 ? -13.530 -7.510 18.738 1.00 96.88 235 ALA A CA 1
ATOM 1835 C C . ALA A 1 235 ? -14.534 -7.385 19.905 1.00 96.88 235 ALA A C 1
ATOM 1837 O O . ALA A 1 235 ? -15.442 -6.548 19.874 1.00 96.88 235 ALA A O 1
ATOM 1838 N N . GLU A 1 236 ? -14.382 -8.162 20.970 1.00 95.44 236 GLU A N 1
ATOM 1839 C CA . GLU A 1 236 ? -15.317 -8.206 22.096 1.00 95.44 236 GLU A CA 1
ATOM 1840 C C . GLU A 1 236 ? -15.187 -7.037 23.068 1.00 95.44 236 GLU A C 1
ATOM 1842 O O . GLU A 1 236 ? -16.159 -6.617 23.704 1.00 95.44 236 GLU A O 1
ATOM 1847 N N . THR A 1 237 ? -14.004 -6.441 23.139 1.00 96.94 237 THR A N 1
ATOM 1848 C CA . THR A 1 237 ? -13.733 -5.320 24.039 1.00 96.94 237 THR A CA 1
ATOM 1849 C C . THR A 1 237 ? -13.095 -4.145 23.305 1.00 96.94 237 THR A C 1
ATOM 1851 O O . THR A 1 237 ? -12.573 -4.274 22.199 1.00 96.94 237 THR A O 1
ATOM 1854 N N . ALA A 1 238 ? -13.142 -2.957 23.916 1.00 96.06 238 ALA A N 1
ATOM 1855 C CA . ALA A 1 238 ? -12.468 -1.780 23.363 1.00 96.06 238 ALA A CA 1
ATOM 1856 C C . ALA A 1 238 ? -10.938 -1.952 23.337 1.00 96.06 238 ALA A C 1
ATOM 1858 O O . ALA A 1 238 ? -10.287 -1.479 22.412 1.00 96.06 238 ALA A O 1
ATOM 1859 N N . ARG A 1 239 ? -10.379 -2.649 24.337 1.00 96.75 239 ARG A N 1
ATOM 1860 C CA . ARG A 1 239 ? -8.944 -2.942 24.428 1.00 96.75 239 ARG A CA 1
ATOM 1861 C C . ARG A 1 239 ? -8.499 -3.882 23.312 1.00 96.75 239 ARG A C 1
ATOM 1863 O O . ARG A 1 239 ? -7.518 -3.596 22.644 1.00 96.75 239 ARG A O 1
ATOM 1870 N N . GLU A 1 240 ? -9.254 -4.949 23.089 1.00 96.88 240 GLU A N 1
ATOM 1871 C CA . GLU A 1 240 ? -8.984 -5.925 22.031 1.00 96.88 240 GLU A CA 1
ATOM 1872 C C . GLU A 1 240 ? -9.082 -5.307 20.625 1.00 96.88 240 GLU A C 1
ATOM 1874 O O . GLU A 1 240 ? -8.275 -5.598 19.749 1.00 96.88 240 GLU A O 1
ATOM 1879 N N . ALA A 1 241 ? -10.017 -4.375 20.406 1.00 97.00 241 ALA A N 1
ATOM 1880 C CA . ALA A 1 241 ? -10.063 -3.623 19.149 1.00 97.00 241 ALA A CA 1
ATOM 1881 C C . ALA A 1 241 ? -8.773 -2.810 18.910 1.00 97.00 241 ALA A C 1
ATOM 1883 O O . ALA A 1 241 ? -8.345 -2.669 17.767 1.00 97.00 241 ALA A O 1
ATOM 1884 N N . GLY A 1 242 ? -8.157 -2.293 19.980 1.00 96.69 242 GLY A N 1
ATOM 1885 C CA . GLY A 1 242 ? -6.866 -1.606 19.928 1.00 96.69 242 GLY A CA 1
ATOM 1886 C C . GLY A 1 242 ? -5.697 -2.548 19.636 1.00 96.69 242 GLY A C 1
ATOM 1887 O O . GLY A 1 242 ? -4.867 -2.225 18.793 1.00 96.69 242 GLY A O 1
ATOM 1888 N N . THR A 1 243 ? -5.661 -3.737 20.246 1.00 97.50 243 THR A N 1
ATOM 1889 C CA . THR A 1 243 ? -4.596 -4.720 19.972 1.00 97.50 243 THR A CA 1
ATOM 1890 C C . THR A 1 243 ? -4.662 -5.226 18.534 1.00 97.50 243 THR A C 1
ATOM 1892 O O . THR A 1 243 ? -3.645 -5.239 17.849 1.00 97.50 243 THR A O 1
ATOM 1895 N N . PHE A 1 244 ? -5.858 -5.533 18.015 1.00 97.69 244 PHE A N 1
ATOM 1896 C CA . PHE A 1 244 ? -6.016 -5.921 16.608 1.00 97.69 244 PHE A CA 1
ATOM 1897 C C . PHE A 1 244 ? -5.667 -4.801 15.626 1.00 97.69 244 PHE A C 1
ATOM 1899 O O . PHE A 1 244 ? -5.223 -5.088 14.516 1.00 97.69 244 PHE A O 1
ATOM 1906 N N . LEU A 1 245 ? -5.868 -3.533 16.002 1.00 97.62 245 LEU A N 1
ATOM 1907 C CA . LEU A 1 245 ? -5.397 -2.408 15.197 1.00 97.62 245 LEU A CA 1
ATOM 1908 C C . LEU A 1 245 ? -3.865 -2.419 15.112 1.00 97.62 245 LEU A C 1
ATOM 1910 O O . LEU A 1 245 ? -3.327 -2.326 14.013 1.00 97.62 245 LEU A O 1
ATOM 1914 N N . GLU A 1 246 ? -3.172 -2.505 16.248 1.00 97.56 246 GLU A N 1
ATOM 1915 C CA . GLU A 1 246 ? -1.705 -2.469 16.305 1.00 97.56 246 GLU A CA 1
ATOM 1916 C C . GLU A 1 246 ? -1.081 -3.659 15.565 1.00 97.56 246 GLU A C 1
ATOM 1918 O O . GLU A 1 246 ? -0.209 -3.466 14.716 1.00 97.56 246 GLU A O 1
ATOM 1923 N N . GLU A 1 247 ? -1.592 -4.868 15.807 1.00 97.50 247 GLU A N 1
ATOM 1924 C CA . GLU A 1 247 ? -1.185 -6.084 15.096 1.00 97.50 247 GLU A CA 1
ATOM 1925 C C . GLU A 1 247 ? -1.475 -5.989 13.596 1.00 97.50 247 GLU A C 1
ATOM 1927 O O . GLU A 1 247 ? -0.635 -6.356 12.778 1.00 97.50 247 GLU A O 1
ATOM 1932 N N . GLY A 1 248 ? -2.636 -5.453 13.215 1.00 97.38 248 GLY A N 1
ATOM 1933 C CA . GLY A 1 248 ? -2.994 -5.271 11.813 1.00 97.38 248 GLY A CA 1
ATOM 1934 C C . GLY A 1 248 ? -2.094 -4.259 11.101 1.00 97.38 248 GLY A C 1
ATOM 1935 O O . GLY A 1 248 ? -1.703 -4.486 9.958 1.00 97.38 248 GLY A O 1
ATOM 1936 N N . LEU A 1 249 ? -1.723 -3.159 11.765 1.00 97.50 249 LEU A N 1
ATOM 1937 C CA . LEU A 1 249 ? -0.766 -2.193 11.220 1.00 97.50 249 LEU A CA 1
ATOM 1938 C C . LEU A 1 249 ? 0.621 -2.821 11.057 1.00 97.50 249 LEU A C 1
ATOM 1940 O O . LEU A 1 249 ? 1.250 -2.619 10.018 1.00 97.50 249 LEU A O 1
ATOM 1944 N N . ALA A 1 250 ? 1.082 -3.598 12.040 1.00 97.62 250 ALA A N 1
ATOM 1945 C CA . ALA A 1 250 ? 2.352 -4.314 11.959 1.00 97.62 250 ALA A CA 1
ATOM 1946 C C . ALA A 1 250 ? 2.349 -5.344 10.819 1.00 97.62 250 ALA A C 1
ATOM 1948 O O . ALA A 1 250 ? 3.248 -5.317 9.986 1.00 97.62 250 ALA A O 1
ATOM 1949 N N . ALA A 1 251 ? 1.301 -6.165 10.710 1.00 97.31 251 ALA A N 1
ATOM 1950 C CA . ALA A 1 251 ? 1.182 -7.192 9.677 1.00 97.31 251 ALA A CA 1
ATOM 1951 C C . ALA A 1 251 ? 1.163 -6.607 8.256 1.00 97.31 251 ALA A C 1
ATOM 1953 O O . ALA A 1 251 ? 1.811 -7.134 7.357 1.00 97.31 251 ALA A O 1
ATOM 1954 N N . VAL A 1 252 ? 0.442 -5.500 8.039 1.00 97.12 252 VAL A N 1
ATOM 1955 C CA . VAL A 1 252 ? 0.436 -4.830 6.728 1.00 97.12 252 VAL A CA 1
ATOM 1956 C C . VAL A 1 252 ? 1.787 -4.167 6.432 1.00 97.12 252 VAL A C 1
ATOM 1958 O O . VAL A 1 252 ? 2.182 -4.107 5.273 1.00 97.12 252 VAL A O 1
ATOM 1961 N N . THR A 1 253 ? 2.498 -3.686 7.456 1.00 96.75 253 THR A N 1
ATOM 1962 C CA . THR A 1 253 ? 3.831 -3.075 7.302 1.00 96.75 253 THR A CA 1
ATOM 1963 C C . THR A 1 253 ? 4.908 -4.117 7.009 1.00 96.75 253 THR A C 1
ATOM 1965 O O . THR A 1 253 ? 5.775 -3.858 6.192 1.00 96.75 253 THR A O 1
ATOM 1968 N N . GLU A 1 254 ? 4.859 -5.288 7.646 1.00 95.88 254 GLU A N 1
ATOM 1969 C CA . GLU A 1 254 ? 5.802 -6.391 7.408 1.00 95.88 254 GLU A CA 1
ATOM 1970 C C . GLU A 1 254 ? 5.662 -6.975 5.998 1.00 95.88 254 GLU A C 1
ATOM 1972 O O . GLU A 1 254 ? 6.647 -7.377 5.384 1.00 95.88 254 GLU A O 1
ATOM 1977 N N . LEU A 1 255 ? 4.435 -7.003 5.477 1.00 94.56 255 LEU A N 1
ATOM 1978 C CA . LEU A 1 255 ? 4.141 -7.502 4.137 1.00 94.56 255 LEU A CA 1
ATOM 1979 C C . LEU A 1 255 ? 4.585 -6.543 3.015 1.00 94.56 255 LEU A C 1
ATOM 1981 O O . LEU A 1 255 ? 4.730 -6.986 1.875 1.00 94.56 255 LEU A O 1
ATOM 1985 N N . PHE A 1 256 ? 4.716 -5.246 3.305 1.00 91.56 256 PHE A N 1
ATOM 1986 C CA . PHE A 1 256 ? 4.938 -4.183 2.318 1.00 91.56 256 PHE A CA 1
ATOM 1987 C C . PHE A 1 256 ? 6.420 -3.829 2.150 1.00 91.56 256 PHE A C 1
ATOM 1989 O O . PHE A 1 256 ? 6.855 -3.727 0.980 1.00 91.56 256 PHE A O 1
#

Foldseek 3Di:
DPDPPPPVVVVVVVVVVVVVVVVVPDDDPDDPPDDDPDPDDDDDDDDDDDDDDDDDDDDDDYDDDDDDDDDDDDDDDDDDDDDDDDDDDDDDDDDDDDPPPPPPPPPPPPPPFLVVQQDDADDPVVLQVVLVVQLVPQDFDPVDPDLLQSLLVNLLVSLVSSLCSNLVRLVCNLVRCVVSLVVGDPVVNVVVVVVQVVVCVVPVDGPVVVNVVSNVLNVVLVVLSVVLSVQLNPDPGSVSNVVSSVVSSVVSSVSD

Radius of gyration: 39.49 Å; chains: 1; bounding box: 135×91×63 Å

InterPro domains:
  IPR041623 NOG1, N-terminal helical domain [PF17835] (116-254)